Protein AF-A0A920B1L2-F1 (afdb_monomer_lite)

Sequence (269 aa):
MHHNVAWNCQSGGIMVKGNNHKIYNNTVINSGQKNDIIVLKIGSSDHSGTIVKNNVAMKIANHRSNDVEIDFGSYSNNWNGYKETASITSILSDTSTKDLTPKSGSSIIDAGVAISGITDGYQGSNPDMGAYESGTVSWTAGHGWDVNSTFGSQWVALDESIPTIIGSSINSTNNQITVTFSESVFNDIASPSTLEAADFSLSLSGGVATLSSSTPTSISSSGNNYILGFALTGTPNGAEVITISPVNNSIFDSVGNTVEVSQNNNTVS

Secondary structure (DSSP, 8-state):
-EEEEEES-TT-SEEE-SSS-EEEEEEEE--TTS-SEEE---STTTTTT-EEES-EES-EESSSSS-----SSEEES-EEGGG-SS-HHHHEEETTTTEEEEPTT-TTTT-S---TTTSTT--SSSPPSSS--TTS----SS----HHHHHGGG------PPP-EEEEEE-TTSSEEEEEESS--BS-SSS-----GGGEEEEEESSS-EES-SS-SEEEEETTEEEEE--EES---S--EEEEEEPTT--B-TT-PBPPS--SS-EE-

Foldseek 3Di:
DAQAEAELQLQERAAAWAEQAEAAAAEFENNHQWFNHELADDDPPGHQQYAHWLAEYCAHANHTHDRHHDPHHHDDLYHHNVVDPDDQVQFFPDVVVPRREGDVVHPQAQRTADDPPHQPPADDNHAGRHNAGPPDDGDDHDDPDPCCVPQNPVDDDQDPDAKAFPAWEADPVRFKIKTAIPADKAFDQVDGDDDWLVQKFKAKDFFDKGWPGRRFPGWDDDGRIIMGGTDIDDDGPPGIKMFMFGDFSGMADNNGRDHHRDHDRGIYD

pLDDT: mean 92.95, std 7.18, range [58.41, 98.69]

Structure (mmCIF, N/CA/C/O backbone):
data_AF-A0A920B1L2-F1
#
_entry.id   AF-A0A920B1L2-F1
#
loop_
_atom_site.group_PDB
_atom_site.id
_atom_site.type_symbol
_atom_site.label_atom_id
_atom_site.label_alt_id
_atom_site.label_comp_id
_atom_site.label_asym_id
_atom_site.label_entity_id
_atom_site.label_seq_id
_atom_site.pdbx_PDB_ins_code
_atom_site.Cartn_x
_atom_site.Cartn_y
_atom_site.Cartn_z
_atom_site.occupancy
_atom_site.B_iso_or_equiv
_atom_site.auth_seq_id
_atom_site.auth_comp_id
_atom_site.auth_asym_id
_atom_site.auth_atom_id
_atom_site.pdbx_PDB_model_num
ATOM 1 N N . MET A 1 1 ? 17.687 -5.596 -15.507 1.00 91.06 1 MET A N 1
ATOM 2 C CA . MET A 1 1 ? 16.274 -5.634 -15.105 1.00 91.06 1 MET A CA 1
ATOM 3 C C . MET A 1 1 ? 15.454 -5.015 -16.207 1.00 91.06 1 MET A C 1
ATOM 5 O O . MET A 1 1 ? 15.816 -3.947 -16.697 1.00 91.06 1 MET A O 1
ATOM 9 N N . HIS A 1 2 ? 14.413 -5.708 -16.637 1.00 93.81 2 HIS A N 1
ATOM 10 C CA . HIS A 1 2 ? 13.478 -5.135 -17.583 1.00 93.81 2 HIS A CA 1
ATOM 11 C C . HIS A 1 2 ? 12.071 -5.609 -17.323 1.00 93.81 2 HIS A C 1
ATOM 13 O O . HIS A 1 2 ? 11.936 -6.685 -16.741 1.00 93.81 2 HIS A O 1
ATOM 19 N N . HIS A 1 3 ? 11.082 -4.833 -17.775 1.00 92.75 3 HIS A N 1
ATOM 20 C CA . HIS A 1 3 ? 9.682 -5.229 -17.707 1.00 92.75 3 HIS A CA 1
ATOM 21 C C . HIS A 1 3 ? 9.327 -5.568 -16.250 1.00 92.75 3 HIS A C 1
ATOM 23 O O . HIS A 1 3 ? 9.154 -6.718 -15.885 1.00 92.75 3 HIS A O 1
ATOM 29 N N . ASN A 1 4 ? 9.356 -4.571 -15.361 1.00 93.12 4 ASN A N 1
ATOM 30 C CA . ASN A 1 4 ? 8.944 -4.717 -13.958 1.00 93.12 4 ASN A CA 1
ATOM 31 C C . ASN A 1 4 ? 7.991 -3.588 -13.588 1.00 93.12 4 ASN A C 1
ATOM 33 O O . ASN A 1 4 ? 8.149 -2.461 -14.065 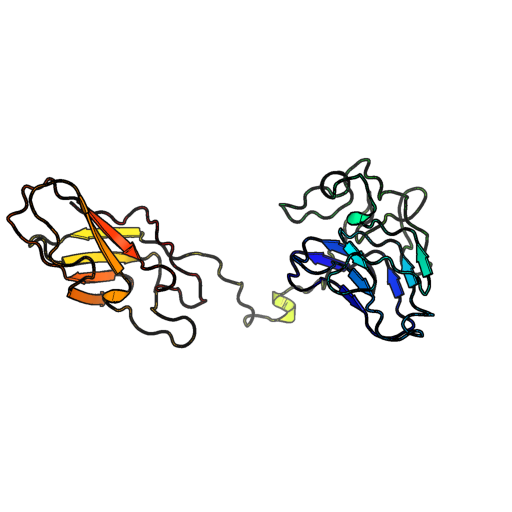1.00 93.12 4 ASN A O 1
ATOM 37 N N . VAL A 1 5 ? 7.060 -3.889 -12.688 1.00 92.12 5 VAL A N 1
ATOM 38 C CA . VAL A 1 5 ? 6.186 -2.905 -12.055 1.00 92.12 5 VAL A CA 1
ATOM 39 C C . VAL A 1 5 ? 6.534 -2.795 -10.581 1.00 92.12 5 VAL A C 1
ATOM 41 O O . VAL A 1 5 ? 6.638 -3.804 -9.888 1.00 92.12 5 VAL A O 1
ATOM 44 N N . ALA A 1 6 ? 6.685 -1.565 -10.103 1.00 91.69 6 ALA A N 1
ATOM 45 C CA . ALA A 1 6 ? 6.759 -1.265 -8.681 1.00 91.69 6 ALA A CA 1
ATOM 46 C C . ALA A 1 6 ? 5.835 -0.083 -8.365 1.00 91.69 6 ALA A C 1
ATOM 48 O O . ALA A 1 6 ? 5.838 0.937 -9.056 1.00 91.69 6 ALA A O 1
ATOM 49 N N . TRP A 1 7 ? 5.011 -0.238 -7.332 1.00 90.44 7 TRP A N 1
ATOM 50 C CA . TRP A 1 7 ? 3.985 0.729 -6.954 1.00 90.44 7 TRP A CA 1
ATOM 51 C C . TRP A 1 7 ? 3.921 0.865 -5.437 1.00 90.44 7 TRP A C 1
ATOM 53 O O . TRP A 1 7 ? 4.009 -0.132 -4.722 1.00 90.44 7 TRP A O 1
ATOM 63 N N . ASN A 1 8 ? 3.749 2.097 -4.953 1.00 89.12 8 ASN A N 1
ATOM 64 C CA . ASN A 1 8 ? 3.646 2.413 -3.523 1.00 89.12 8 ASN A CA 1
ATOM 65 C C . ASN A 1 8 ? 4.856 1.939 -2.693 1.00 89.12 8 ASN A C 1
ATOM 67 O O . ASN A 1 8 ? 4.758 1.630 -1.505 1.00 89.12 8 ASN A O 1
ATOM 71 N N . CYS A 1 9 ? 6.031 1.882 -3.321 1.00 89.06 9 CYS A N 1
ATOM 72 C CA . CYS A 1 9 ? 7.277 1.543 -2.651 1.00 89.06 9 CYS A CA 1
ATOM 73 C C . CYS A 1 9 ? 7.796 2.783 -1.914 1.00 89.06 9 CYS A C 1
ATOM 75 O O . CYS A 1 9 ? 8.615 3.523 -2.450 1.00 89.06 9 CYS A O 1
ATOM 77 N N . GLN A 1 10 ? 7.327 3.023 -0.686 1.00 85.88 10 GLN A N 1
ATOM 78 C CA . GLN A 1 10 ? 7.562 4.251 0.104 1.00 85.88 10 GLN A CA 1
ATOM 79 C C . GLN A 1 10 ? 9.034 4.710 0.241 1.00 85.88 10 GLN A C 1
ATOM 81 O O . GLN A 1 10 ? 9.297 5.837 0.662 1.00 85.88 10 GLN A O 1
ATOM 86 N N . SER A 1 11 ? 10.004 3.852 -0.092 1.00 87.25 11 SER A N 1
ATOM 87 C CA . SER A 1 11 ? 11.448 4.125 -0.039 1.00 87.25 11 SER A CA 1
ATOM 88 C C . SER 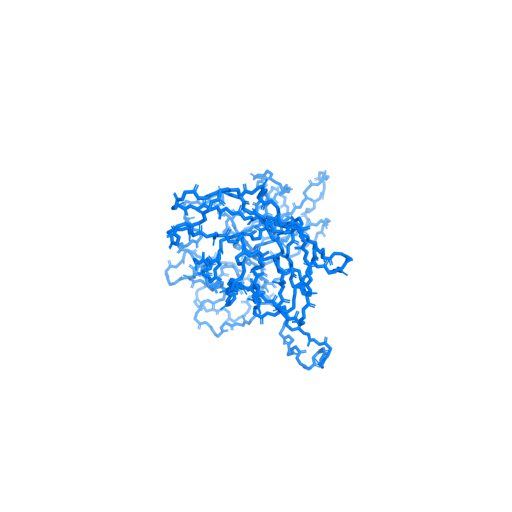A 1 11 ? 12.168 4.024 -1.398 1.00 87.25 11 SER A C 1
ATOM 90 O O . SER A 1 11 ? 13.392 3.872 -1.430 1.00 87.25 11 SER A O 1
ATOM 92 N N . GLY A 1 12 ? 11.436 4.161 -2.507 1.00 86.75 12 GLY A N 1
ATOM 93 C CA . GLY A 1 12 ? 11.934 3.970 -3.875 1.00 86.75 12 GLY A CA 1
ATOM 94 C C . GLY A 1 12 ? 11.600 2.572 -4.393 1.00 86.75 12 GLY A C 1
ATOM 95 O O . GLY A 1 12 ? 11.729 1.598 -3.652 1.00 86.75 12 GLY A O 1
ATOM 96 N N . GLY A 1 13 ? 11.161 2.462 -5.650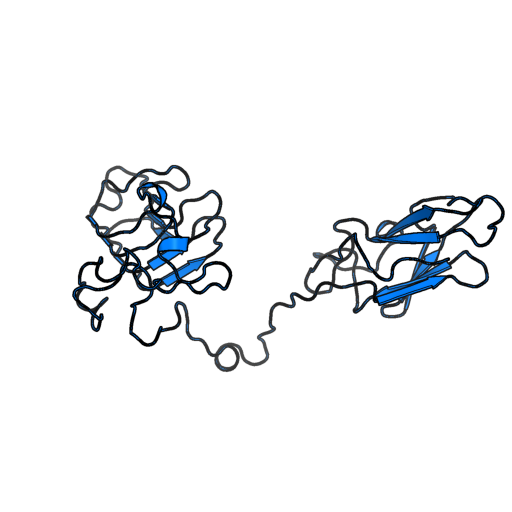 1.00 92.94 13 GLY A N 1
ATOM 97 C CA . GLY A 1 13 ? 10.790 1.173 -6.243 1.00 92.94 13 GLY A CA 1
ATOM 98 C C . GLY A 1 13 ? 11.979 0.412 -6.825 1.00 92.94 13 GLY A C 1
ATOM 99 O O . GLY A 1 13 ? 12.139 -0.778 -6.569 1.00 92.94 13 GLY A O 1
ATOM 100 N N . ILE A 1 14 ? 12.861 1.095 -7.560 1.00 95.50 14 ILE A N 1
ATOM 101 C CA . ILE A 1 14 ? 14.099 0.511 -8.092 1.00 95.50 14 ILE A CA 1
ATOM 102 C C . ILE A 1 14 ? 15.288 1.317 -7.578 1.00 95.50 14 ILE A C 1
ATOM 104 O O . ILE A 1 14 ? 15.384 2.514 -7.830 1.00 95.50 14 ILE A O 1
ATOM 108 N N . MET A 1 15 ? 16.239 0.656 -6.912 1.00 95.00 15 MET A N 1
ATOM 109 C CA . MET A 1 15 ? 17.514 1.260 -6.522 1.00 95.00 15 MET A CA 1
ATOM 110 C C . MET A 1 15 ? 18.683 0.484 -7.118 1.00 95.00 15 MET A C 1
ATOM 112 O O . MET A 1 15 ? 18.935 -0.665 -6.764 1.00 95.00 15 MET A O 1
ATOM 116 N N . VAL A 1 16 ? 19.434 1.149 -7.987 1.00 95.62 16 VAL A N 1
ATOM 117 C CA . VAL A 1 16 ? 20.622 0.612 -8.645 1.00 95.62 16 VAL A CA 1
ATOM 118 C C . VAL A 1 16 ? 21.860 1.240 -8.024 1.00 95.62 16 VAL A C 1
ATOM 120 O O . VAL A 1 16 ? 21.950 2.460 -7.896 1.00 95.62 16 VAL A O 1
ATOM 123 N N . LYS A 1 17 ? 22.823 0.398 -7.649 1.00 92.62 17 LYS A N 1
ATOM 124 C CA . LYS A 1 17 ? 24.140 0.790 -7.135 1.00 92.62 17 LYS A CA 1
ATOM 125 C C . LYS A 1 17 ? 25.206 -0.053 -7.825 1.00 92.62 17 LYS A C 1
ATOM 127 O O . LYS A 1 17 ? 25.003 -1.254 -7.959 1.00 92.62 17 LYS A O 1
ATOM 132 N N . GLY A 1 18 ? 26.340 0.550 -8.178 1.00 90.31 18 GLY A N 1
ATOM 133 C CA . GLY A 1 18 ? 27.415 -0.124 -8.920 1.00 90.31 18 GLY A CA 1
ATOM 134 C C . GLY A 1 18 ? 27.357 0.148 -10.427 1.00 90.31 18 GLY A C 1
ATOM 135 O O . GLY A 1 18 ? 26.552 0.945 -10.883 1.00 90.31 18 GLY A O 1
ATOM 136 N N . ASN A 1 19 ? 28.229 -0.459 -11.232 1.00 92.75 19 ASN A N 1
ATOM 137 C CA . ASN A 1 19 ? 28.354 -0.139 -12.663 1.00 92.75 19 ASN A CA 1
ATOM 138 C C . ASN A 1 19 ? 27.796 -1.248 -13.580 1.00 92.75 19 ASN A C 1
ATOM 140 O O . ASN A 1 19 ? 27.601 -2.379 -13.144 1.00 92.75 19 ASN A O 1
ATOM 144 N N . ASN A 1 20 ? 27.606 -0.939 -14.867 1.00 94.94 20 ASN A N 1
ATOM 145 C CA . ASN A 1 20 ? 27.227 -1.880 -15.933 1.00 94.94 20 ASN A CA 1
ATOM 146 C C . ASN A 1 20 ? 25.836 -2.512 -15.775 1.00 94.94 20 ASN A C 1
ATOM 148 O O . ASN A 1 20 ? 25.597 -3.644 -16.204 1.00 94.94 20 ASN A O 1
ATOM 152 N N . HIS A 1 21 ? 24.896 -1.781 -15.178 1.00 97.06 21 HIS A N 1
ATOM 153 C CA . HIS A 1 21 ? 23.516 -2.242 -15.075 1.00 97.06 21 HIS A CA 1
ATOM 154 C C . HIS A 1 21 ? 22.722 -1.912 -16.340 1.00 97.06 21 HIS A C 1
ATOM 156 O O . HIS A 1 21 ? 22.941 -0.893 -16.986 1.00 97.06 21 HIS A O 1
ATOM 162 N N . LYS A 1 22 ? 21.760 -2.771 -16.677 1.00 97.75 22 LYS A N 1
ATOM 163 C CA . LYS A 1 22 ? 20.804 -2.560 -17.770 1.00 97.75 22 LYS A CA 1
ATOM 164 C C . LYS A 1 22 ? 19.406 -2.433 -17.171 1.00 97.75 22 LYS A C 1
ATOM 166 O O . LYS A 1 22 ? 18.943 -3.394 -16.549 1.00 97.75 22 LYS A O 1
ATOM 171 N N . ILE A 1 23 ? 18.778 -1.270 -17.313 1.00 98.12 23 ILE A N 1
ATOM 172 C CA . ILE A 1 23 ? 17.471 -0.930 -16.736 1.00 98.12 23 ILE A CA 1
ATOM 173 C C . ILE A 1 23 ? 16.543 -0.500 -17.867 1.00 98.12 23 ILE A C 1
ATOM 175 O O . ILE A 1 23 ? 16.634 0.632 -18.345 1.00 98.12 23 ILE A O 1
ATOM 179 N N . TYR A 1 24 ? 15.686 -1.419 -18.312 1.00 98.00 24 TYR A N 1
ATOM 180 C CA . TYR A 1 24 ? 14.840 -1.221 -19.492 1.00 98.00 24 TYR A CA 1
ATOM 181 C C . TYR A 1 24 ? 13.360 -1.383 -19.186 1.00 98.00 24 TYR A C 1
ATOM 183 O O . TYR A 1 24 ? 13.030 -2.283 -18.431 1.00 98.00 24 TYR A O 1
ATOM 191 N N . ASN A 1 25 ? 12.464 -0.607 -19.793 1.00 96.81 25 ASN A N 1
ATOM 192 C CA . ASN A 1 25 ? 11.037 -0.962 -19.824 1.00 96.81 25 ASN A CA 1
ATOM 193 C C . ASN A 1 25 ? 10.435 -1.262 -18.435 1.00 96.81 25 ASN A C 1
ATOM 195 O O . ASN A 1 25 ? 9.736 -2.247 -18.256 1.00 96.81 25 ASN A O 1
ATOM 199 N N . ASN A 1 26 ? 10.762 -0.490 -17.396 1.00 97.00 26 ASN A N 1
ATOM 200 C CA . ASN A 1 26 ? 10.128 -0.639 -16.079 1.00 97.00 26 ASN A CA 1
ATOM 201 C C . ASN A 1 26 ? 9.106 0.480 -15.874 1.00 97.00 26 ASN A C 1
ATOM 203 O O . ASN A 1 26 ? 9.362 1.609 -16.290 1.00 97.00 26 ASN A O 1
ATOM 207 N N . THR A 1 27 ? 7.995 0.184 -15.201 1.00 96.19 27 THR A N 1
ATOM 208 C CA . THR A 1 27 ? 7.021 1.188 -14.754 1.00 96.19 27 THR A CA 1
ATOM 209 C C . THR A 1 27 ? 7.080 1.283 -13.235 1.00 96.19 27 THR A C 1
ATOM 211 O O . THR A 1 27 ? 6.725 0.332 -12.540 1.00 96.19 27 THR A O 1
ATOM 214 N N . VAL A 1 28 ? 7.546 2.412 -12.701 1.00 95.19 28 VAL A N 1
ATOM 215 C CA . VAL A 1 28 ? 7.685 2.606 -11.250 1.00 95.19 28 VAL A CA 1
ATOM 216 C C . VAL A 1 28 ? 7.040 3.907 -10.825 1.00 95.19 28 VAL A C 1
ATOM 218 O O . VAL A 1 28 ? 7.429 4.974 -11.291 1.00 95.19 28 VAL A O 1
ATOM 221 N N . ILE A 1 29 ? 6.057 3.837 -9.935 1.00 92.88 29 ILE A N 1
ATOM 222 C CA . ILE A 1 29 ? 5.284 5.015 -9.542 1.00 92.88 29 ILE A CA 1
ATOM 223 C C . ILE A 1 29 ? 4.931 5.003 -8.054 1.00 92.88 29 ILE A C 1
ATOM 225 O O . ILE A 1 29 ? 4.884 3.960 -7.401 1.00 92.88 29 ILE A O 1
ATOM 229 N N . ASN A 1 30 ? 4.599 6.186 -7.540 1.00 90.00 30 ASN A N 1
ATOM 230 C CA . ASN A 1 30 ? 4.122 6.392 -6.175 1.00 90.00 30 ASN A CA 1
ATOM 231 C C . ASN A 1 30 ? 5.126 5.945 -5.090 1.00 90.00 30 ASN A C 1
ATOM 233 O O . ASN A 1 30 ? 4.744 5.382 -4.072 1.00 90.00 30 ASN A O 1
ATOM 237 N N . SER A 1 31 ? 6.424 6.207 -5.262 1.00 89.62 31 SER A N 1
ATOM 238 C CA . SER A 1 31 ? 7.445 5.817 -4.269 1.00 89.62 31 SER A CA 1
ATOM 239 C C . SER A 1 31 ? 7.586 6.781 -3.073 1.00 89.62 31 SER A C 1
ATOM 241 O O . SER A 1 31 ? 8.653 6.897 -2.461 1.00 89.62 31 SER A O 1
ATOM 243 N N . GLY A 1 32 ? 6.519 7.516 -2.743 1.00 87.81 32 GLY A N 1
ATOM 244 C CA . GLY A 1 32 ? 6.498 8.501 -1.662 1.00 87.81 32 GLY A CA 1
ATOM 245 C C . GLY A 1 32 ? 7.539 9.619 -1.825 1.00 87.81 32 GLY A C 1
ATOM 246 O O . GLY A 1 32 ? 7.665 10.255 -2.876 1.00 87.81 32 GLY A O 1
ATOM 247 N N . GLN A 1 33 ? 8.302 9.877 -0.758 1.00 90.31 33 GLN A N 1
ATOM 248 C CA . GLN A 1 33 ? 9.299 10.959 -0.707 1.00 90.31 33 GLN A CA 1
ATOM 249 C C . GLN A 1 33 ? 10.609 10.637 -1.445 1.00 90.31 33 GLN A C 1
ATOM 251 O O . GLN A 1 33 ? 11.472 11.507 -1.588 1.00 90.31 33 GLN A O 1
ATOM 256 N N . LYS A 1 34 ? 10.811 9.389 -1.877 1.00 93.19 34 LYS A N 1
ATOM 257 C CA . LYS A 1 34 ? 11.993 8.986 -2.648 1.00 93.19 34 LYS A CA 1
ATOM 258 C C . LYS A 1 34 ? 11.711 9.050 -4.144 1.00 93.19 34 LYS A C 1
ATOM 260 O O . LYS A 1 34 ? 10.560 9.153 -4.566 1.00 93.19 34 LYS A O 1
ATOM 265 N N . ASN A 1 35 ? 12.777 9.021 -4.932 1.00 95.44 35 ASN A N 1
ATOM 266 C CA . ASN A 1 35 ? 12.668 8.850 -6.374 1.00 95.44 35 ASN A CA 1
ATOM 267 C C . ASN A 1 35 ? 12.249 7.417 -6.692 1.00 95.44 35 ASN A C 1
ATOM 269 O O . ASN A 1 35 ? 12.569 6.487 -5.951 1.00 95.44 35 ASN A O 1
ATOM 273 N N . ASP A 1 36 ? 11.500 7.253 -7.773 1.00 96.19 36 ASP A N 1
ATOM 274 C CA . ASP A 1 36 ? 10.913 5.977 -8.158 1.00 96.19 36 ASP A CA 1
ATOM 275 C C . ASP A 1 36 ? 11.982 5.017 -8.684 1.00 96.19 36 ASP A C 1
ATOM 277 O O . ASP A 1 36 ? 12.111 3.891 -8.200 1.00 96.19 36 ASP A O 1
ATOM 281 N N . ILE A 1 37 ? 12.800 5.501 -9.622 1.00 97.44 37 ILE A N 1
ATOM 282 C CA . ILE A 1 37 ? 13.983 4.802 -10.123 1.00 97.44 37 ILE A CA 1
ATOM 283 C C . ILE A 1 37 ? 15.213 5.613 -9.723 1.00 97.44 37 ILE A C 1
ATOM 285 O O . ILE A 1 37 ? 15.444 6.725 -10.197 1.00 97.44 37 ILE A O 1
ATOM 289 N N . ILE A 1 38 ? 16.020 5.033 -8.844 1.00 97.19 38 ILE A N 1
ATOM 290 C CA . ILE A 1 38 ? 17.226 5.635 -8.290 1.00 97.19 3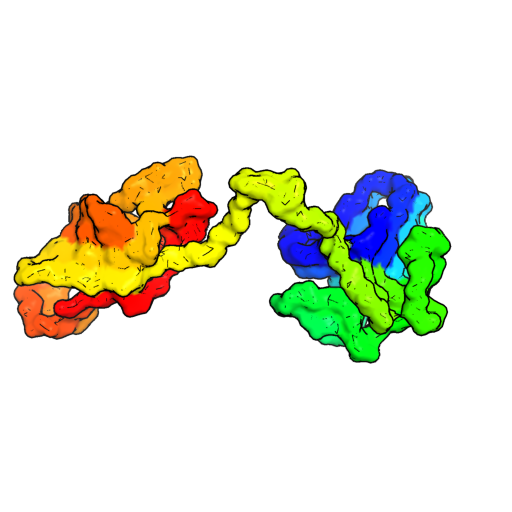8 ILE A CA 1
ATOM 291 C C . ILE A 1 38 ? 18.432 4.934 -8.905 1.00 97.19 38 ILE A C 1
ATOM 293 O O . ILE A 1 38 ? 18.671 3.758 -8.632 1.00 97.19 38 ILE A O 1
ATOM 297 N N . VAL A 1 39 ? 19.234 5.660 -9.679 1.00 97.00 39 VAL A N 1
ATOM 298 C CA . VAL A 1 39 ? 20.531 5.177 -10.178 1.00 97.00 39 VAL A CA 1
ATOM 299 C C . VAL A 1 39 ? 21.629 5.903 -9.411 1.00 97.00 39 VAL A C 1
ATOM 301 O O . VAL A 1 39 ? 22.096 6.963 -9.805 1.00 97.00 39 VAL A O 1
ATOM 304 N N . LEU A 1 40 ? 21.934 5.396 -8.220 1.00 95.44 40 LEU A N 1
ATOM 305 C CA . LEU A 1 40 ? 22.582 6.170 -7.169 1.00 95.44 40 LEU A CA 1
ATOM 306 C C . LEU A 1 40 ? 24.068 6.436 -7.446 1.00 95.44 40 LEU A C 1
ATOM 308 O O . LEU A 1 40 ? 24.910 5.575 -7.196 1.00 95.44 40 LEU A O 1
ATOM 312 N N . LYS A 1 41 ? 24.401 7.675 -7.814 1.00 92.31 41 LYS A N 1
ATOM 313 C CA . LYS A 1 41 ? 25.789 8.134 -7.957 1.00 92.31 41 LYS A CA 1
ATOM 314 C C . LYS A 1 41 ? 26.380 8.473 -6.584 1.00 92.31 41 LYS A C 1
ATOM 316 O O . LYS A 1 41 ? 25.881 9.371 -5.905 1.00 92.31 41 LYS A O 1
ATOM 321 N N . ILE A 1 42 ? 27.436 7.771 -6.171 1.00 87.25 42 ILE A N 1
ATOM 322 C CA . ILE A 1 42 ? 28.206 8.063 -4.948 1.00 87.25 42 ILE A CA 1
ATOM 323 C C . ILE A 1 42 ? 29.601 8.586 -5.307 1.00 87.25 42 ILE A C 1
ATOM 325 O O . ILE A 1 42 ? 30.054 9.577 -4.737 1.00 87.25 42 ILE A O 1
ATOM 329 N N . GLY A 1 43 ? 30.273 7.933 -6.256 1.00 83.94 43 GLY A N 1
ATOM 330 C CA . GLY A 1 43 ? 31.577 8.309 -6.794 1.00 83.94 43 GLY A CA 1
ATOM 331 C C . GLY A 1 43 ? 31.502 8.899 -8.204 1.00 83.94 43 GLY A C 1
ATOM 332 O O . GLY A 1 43 ? 30.517 8.748 -8.924 1.00 83.94 43 GLY A O 1
ATOM 333 N N . SER A 1 44 ? 32.580 9.559 -8.630 1.00 77.31 44 SER A N 1
ATOM 334 C CA . SER A 1 44 ? 32.674 10.181 -9.960 1.00 77.31 44 SER A CA 1
ATOM 335 C C . SER A 1 44 ? 32.730 9.178 -11.121 1.00 77.31 44 SER A C 1
ATOM 337 O O . SER A 1 44 ? 32.411 9.552 -12.245 1.00 77.31 44 SER A O 1
ATOM 339 N N . SER A 1 45 ? 33.110 7.923 -10.866 1.00 79.81 45 SER A N 1
ATOM 340 C CA . SER A 1 45 ? 33.184 6.842 -11.861 1.00 79.81 45 SER A CA 1
ATOM 341 C C . SER A 1 45 ? 31.997 5.872 -11.823 1.00 79.81 45 SER A C 1
ATOM 343 O O . SER A 1 45 ? 31.968 4.918 -12.608 1.00 79.81 45 SER A O 1
ATOM 345 N N . ASP A 1 46 ? 31.025 6.092 -10.933 1.00 86.81 46 ASP A N 1
ATOM 346 C CA . ASP A 1 46 ? 29.858 5.222 -10.822 1.00 86.81 46 ASP A CA 1
ATOM 347 C C . ASP A 1 46 ? 29.034 5.244 -12.113 1.00 86.81 46 ASP A C 1
ATOM 349 O O . ASP A 1 46 ? 28.889 6.274 -12.771 1.00 86.81 46 ASP A O 1
ATOM 353 N N . HIS A 1 47 ? 28.466 4.086 -12.455 1.00 94.50 47 HIS A N 1
ATOM 354 C CA . HIS A 1 47 ? 27.488 3.933 -13.534 1.00 94.50 47 HIS A CA 1
ATOM 355 C C . HIS A 1 47 ? 27.947 4.328 -14.957 1.00 94.50 47 HIS A C 1
ATOM 357 O O . HIS A 1 47 ? 27.106 4.436 -15.848 1.00 94.50 47 HIS A O 1
ATOM 363 N N . SER A 1 48 ? 29.249 4.481 -15.226 1.00 93.06 48 SER A N 1
ATOM 364 C CA . SER A 1 48 ? 29.760 4.852 -16.559 1.00 93.06 48 SER A CA 1
ATOM 365 C C . SER A 1 48 ? 29.362 3.901 -17.701 1.00 93.06 48 SER A C 1
ATOM 367 O O . SER A 1 48 ? 29.263 4.337 -18.844 1.00 93.06 48 SER A O 1
ATOM 369 N N . GLY A 1 49 ? 29.106 2.625 -17.408 1.00 95.25 49 GLY A N 1
ATOM 370 C CA . GLY A 1 49 ? 28.590 1.626 -18.351 1.00 95.25 49 GLY A CA 1
ATOM 371 C C . GLY A 1 49 ? 27.133 1.226 -18.100 1.00 95.25 49 GLY A C 1
ATOM 372 O O . GLY A 1 49 ? 26.641 0.279 -18.713 1.00 95.25 49 GLY A O 1
ATOM 373 N N . THR A 1 50 ? 26.434 1.902 -17.184 1.00 97.25 50 THR A N 1
ATOM 374 C CA . THR A 1 50 ? 25.008 1.666 -16.933 1.00 97.25 50 THR A CA 1
ATOM 375 C C . THR A 1 50 ? 24.163 2.240 -18.069 1.00 97.25 50 THR A C 1
ATOM 377 O O . THR A 1 50 ? 24.435 3.323 -18.584 1.00 97.25 50 THR A O 1
ATOM 380 N N . ILE A 1 51 ? 23.112 1.517 -18.449 1.00 98.25 51 ILE A N 1
ATOM 381 C CA . ILE A 1 51 ? 22.171 1.899 -19.500 1.00 98.25 51 ILE A CA 1
ATOM 382 C C . ILE A 1 51 ? 20.759 1.917 -18.909 1.00 98.25 51 ILE A C 1
ATOM 384 O O . ILE A 1 51 ? 20.307 0.925 -18.334 1.00 98.25 51 ILE A O 1
ATOM 388 N N . VAL A 1 52 ? 20.063 3.038 -19.079 1.00 98.50 52 VAL A N 1
ATOM 389 C CA . VAL A 1 52 ? 18.715 3.315 -18.574 1.00 98.50 52 VAL A CA 1
ATOM 390 C C . VAL A 1 52 ? 17.855 3.771 -19.749 1.00 98.50 52 VAL A C 1
ATOM 392 O O . VAL A 1 52 ? 18.039 4.879 -20.260 1.00 98.50 52 VAL A O 1
ATOM 395 N N . LYS A 1 53 ? 16.949 2.912 -20.223 1.00 98.50 53 LYS A N 1
ATOM 396 C CA . LYS A 1 53 ? 16.125 3.188 -21.412 1.00 98.50 53 LYS A CA 1
ATOM 397 C C . LYS A 1 53 ? 14.688 2.727 -21.263 1.00 98.50 53 LYS A C 1
ATOM 399 O O . LYS A 1 53 ? 14.434 1.763 -20.556 1.00 98.50 53 LYS A O 1
ATOM 404 N N . ASN A 1 54 ? 13.761 3.355 -21.974 1.00 98.50 54 ASN A N 1
ATOM 405 C CA . ASN A 1 54 ? 12.361 2.932 -22.074 1.00 98.50 54 ASN A CA 1
ATOM 406 C C . ASN A 1 54 ? 11.627 2.832 -20.729 1.00 98.50 54 ASN A C 1
ATOM 408 O O . ASN A 1 54 ? 10.640 2.118 -20.640 1.00 98.50 54 ASN A O 1
ATOM 412 N N . ASN A 1 55 ? 12.093 3.465 -19.651 1.00 98.12 55 ASN A N 1
ATOM 413 C CA . ASN A 1 55 ? 11.413 3.386 -18.355 1.00 98.12 55 ASN A CA 1
ATOM 414 C C . ASN A 1 55 ? 10.331 4.461 -18.239 1.00 98.12 55 ASN A C 1
ATOM 416 O O . ASN A 1 55 ? 10.472 5.545 -18.797 1.00 98.12 55 ASN A O 1
ATOM 420 N N . VAL A 1 56 ? 9.293 4.176 -17.458 1.00 97.81 56 VAL A N 1
ATOM 421 C CA . VAL A 1 56 ? 8.240 5.122 -17.084 1.00 97.81 56 VAL A CA 1
ATOM 422 C C . VAL A 1 56 ? 8.260 5.273 -15.574 1.00 97.81 56 VAL A C 1
ATOM 424 O O . VAL A 1 56 ? 8.020 4.314 -14.841 1.00 97.81 56 VAL A O 1
ATOM 427 N N . ALA A 1 57 ? 8.547 6.476 -15.090 1.00 96.19 57 ALA A N 1
ATOM 428 C CA . ALA A 1 57 ? 8.421 6.783 -13.675 1.00 96.19 57 ALA A CA 1
ATOM 429 C C . ALA A 1 57 ? 8.165 8.269 -13.438 1.00 96.19 57 ALA A C 1
ATOM 431 O O . ALA A 1 57 ? 8.514 9.102 -14.272 1.00 96.19 57 ALA A O 1
ATOM 432 N N . MET A 1 58 ? 7.597 8.624 -12.283 1.00 93.12 58 MET A N 1
ATOM 433 C CA . MET A 1 58 ? 7.448 10.041 -11.932 1.00 93.12 58 MET A CA 1
ATOM 434 C C . MET A 1 58 ? 8.807 10.680 -11.649 1.00 93.12 58 MET A C 1
ATOM 436 O O . MET A 1 58 ? 9.023 11.835 -12.011 1.00 93.12 58 MET A O 1
ATOM 440 N N . LYS A 1 59 ? 9.723 9.933 -11.020 1.00 94.81 59 LYS A N 1
ATOM 441 C CA . LYS A 1 59 ? 11.066 10.411 -10.689 1.00 94.81 59 LYS A CA 1
ATOM 442 C C . LYS A 1 59 ? 12.157 9.386 -10.977 1.00 94.81 59 LYS A C 1
ATOM 444 O O . LYS A 1 59 ? 12.381 8.465 -10.192 1.00 94.81 59 LYS A O 1
ATOM 449 N N . ILE A 1 60 ? 12.877 9.585 -12.081 1.00 97.25 60 ILE A N 1
ATOM 450 C CA . ILE A 1 60 ? 14.114 8.866 -12.418 1.00 97.25 60 ILE A CA 1
ATOM 451 C C . ILE A 1 60 ? 15.301 9.786 -12.165 1.00 97.25 60 ILE A C 1
ATOM 453 O O . ILE A 1 60 ? 15.442 10.802 -12.839 1.00 97.25 60 ILE A O 1
ATOM 457 N N . ALA A 1 61 ? 16.158 9.446 -11.207 1.00 96.88 61 ALA A N 1
ATOM 458 C CA . ALA A 1 61 ? 17.207 10.360 -10.766 1.00 96.88 61 ALA A CA 1
ATOM 459 C C . ALA A 1 61 ? 18.467 9.644 -10.275 1.00 96.88 61 ALA A C 1
ATOM 461 O O . ALA A 1 61 ? 18.437 8.476 -9.876 1.00 96.88 61 ALA A O 1
ATOM 462 N N . ASN A 1 62 ? 19.582 10.377 -10.239 1.00 95.50 62 ASN A N 1
ATOM 463 C CA . ASN A 1 62 ? 20.854 9.871 -9.729 1.00 95.50 62 ASN A CA 1
ATOM 464 C C . ASN A 1 62 ? 21.026 9.965 -8.201 1.00 95.50 62 ASN A C 1
ATOM 466 O O . ASN A 1 62 ? 22.053 9.567 -7.646 1.00 95.50 62 ASN A O 1
ATOM 470 N N . HIS A 1 63 ? 20.013 10.484 -7.513 1.00 94.25 63 HIS A N 1
ATOM 471 C CA . HIS A 1 63 ? 19.995 10.686 -6.075 1.00 94.25 63 HIS A CA 1
ATOM 472 C C . HIS A 1 63 ? 18.720 10.079 -5.475 1.00 94.25 63 HIS A C 1
ATOM 474 O O . HIS A 1 63 ? 17.732 9.853 -6.169 1.00 94.25 63 HIS A O 1
ATOM 480 N N . ARG A 1 64 ? 18.728 9.783 -4.168 1.00 92.19 64 ARG A N 1
ATOM 481 C CA . ARG A 1 64 ? 17.608 9.083 -3.508 1.00 92.19 64 ARG A CA 1
ATOM 482 C C . ARG A 1 64 ? 16.327 9.916 -3.415 1.00 92.19 64 ARG A C 1
ATOM 484 O O . ARG A 1 64 ? 15.243 9.347 -3.412 1.00 92.19 64 ARG A O 1
ATOM 491 N N . SER A 1 65 ? 16.468 11.228 -3.240 1.00 91.88 65 SER A N 1
ATOM 492 C CA . SER A 1 65 ? 15.357 12.142 -2.919 1.00 91.88 65 SER A CA 1
ATOM 493 C C . SER A 1 65 ? 15.335 13.392 -3.791 1.00 91.88 65 SER A C 1
ATOM 495 O O . SER A 1 65 ? 14.281 13.783 -4.254 1.00 91.88 65 SER A O 1
ATOM 497 N N . ASN A 1 66 ? 16.488 14.023 -4.009 1.00 93.44 66 ASN A N 1
ATOM 498 C CA . ASN A 1 66 ? 16.609 15.135 -4.953 1.00 93.44 66 ASN A CA 1
ATOM 499 C C . ASN A 1 66 ? 16.405 14.677 -6.405 1.00 93.44 66 ASN A C 1
ATOM 501 O O . ASN A 1 66 ? 16.989 13.672 -6.819 1.00 93.44 66 ASN A O 1
ATOM 505 N N . ASP A 1 67 ? 15.661 15.468 -7.171 1.00 93.56 67 ASP A N 1
ATOM 506 C CA . ASP A 1 67 ? 15.356 15.247 -8.588 1.00 93.56 67 ASP A CA 1
ATOM 507 C C . ASP A 1 67 ? 16.539 15.654 -9.479 1.00 93.56 67 ASP A C 1
ATOM 509 O O . ASP A 1 67 ? 16.523 16.658 -10.191 1.00 93.56 67 ASP A O 1
ATOM 513 N N . VAL A 1 68 ? 17.625 14.889 -9.388 1.00 93.75 68 VAL A N 1
ATOM 514 C CA . VAL A 1 68 ? 18.852 15.133 -10.150 1.00 93.75 68 VAL A CA 1
ATOM 515 C C . VAL A 1 68 ? 18.900 14.178 -11.332 1.00 93.75 68 VAL A C 1
ATOM 517 O O . VAL A 1 68 ? 18.917 12.961 -11.161 1.00 93.75 68 VAL A O 1
ATOM 520 N N . GLU A 1 69 ? 18.926 14.738 -12.535 1.00 90.88 69 GLU A N 1
ATOM 521 C CA . GLU A 1 69 ? 18.971 13.971 -13.777 1.00 90.88 69 GLU A CA 1
ATOM 522 C C . GLU A 1 69 ? 20.223 13.090 -13.880 1.00 90.88 69 GLU A C 1
ATOM 524 O O . GLU A 1 69 ? 21.289 13.399 -13.341 1.00 90.88 69 GLU A O 1
ATOM 529 N N . ILE A 1 70 ? 20.077 11.966 -14.577 1.00 94.69 70 ILE A N 1
ATOM 530 C CA . ILE A 1 70 ? 21.180 11.052 -14.852 1.00 94.69 70 ILE A CA 1
ATOM 531 C C . ILE A 1 70 ? 22.076 11.670 -15.931 1.00 94.69 70 ILE A C 1
ATOM 533 O O . ILE A 1 70 ? 21.659 11.851 -17.070 1.00 94.69 70 ILE A O 1
ATOM 537 N N . ASP A 1 71 ? 23.320 11.966 -15.554 1.00 92.19 71 ASP A N 1
ATOM 538 C CA . ASP A 1 71 ? 24.345 12.619 -16.379 1.00 92.19 71 ASP A CA 1
ATOM 539 C C . ASP A 1 71 ? 25.509 11.677 -16.750 1.00 92.19 71 ASP A C 1
ATOM 541 O O . ASP A 1 71 ? 26.574 12.116 -17.180 1.00 92.19 71 ASP A O 1
ATOM 545 N N . PHE A 1 72 ? 25.329 10.373 -16.551 1.00 93.31 72 PHE A N 1
ATOM 546 C CA . PHE A 1 72 ? 26.333 9.334 -16.774 1.00 93.31 72 PHE A CA 1
ATOM 547 C C . PHE A 1 72 ? 25.740 8.150 -17.533 1.00 93.31 72 PHE A C 1
ATOM 549 O O . PHE A 1 72 ? 24.522 7.974 -17.609 1.00 93.31 72 PHE A O 1
ATOM 556 N N . GLY A 1 73 ? 26.624 7.295 -18.047 1.00 94.94 73 GLY A N 1
ATOM 557 C CA . GLY A 1 73 ? 26.218 6.118 -18.801 1.00 94.94 73 GLY A CA 1
ATOM 558 C C . GLY A 1 73 ? 25.378 6.499 -20.019 1.00 94.94 73 GLY A C 1
ATOM 559 O O . GLY A 1 73 ? 25.623 7.512 -20.672 1.00 94.94 73 GLY A O 1
ATOM 560 N N . SER A 1 74 ? 24.382 5.675 -20.334 1.00 96.88 74 SER A N 1
ATOM 561 C CA . SER A 1 74 ? 23.411 5.957 -21.391 1.00 96.88 74 SER A CA 1
ATOM 562 C C . SER A 1 74 ? 22.018 6.098 -20.788 1.00 96.88 74 SER A C 1
ATOM 564 O O . SER A 1 74 ? 21.490 5.145 -20.220 1.00 96.88 74 SER A O 1
ATOM 566 N N . TYR A 1 75 ? 21.422 7.278 -20.940 1.00 97.19 75 TYR A N 1
ATOM 567 C CA . TYR A 1 75 ? 20.075 7.610 -20.482 1.00 97.19 75 TYR A CA 1
ATOM 568 C C . TYR A 1 75 ? 19.272 8.163 -21.666 1.00 97.19 75 TYR A C 1
ATOM 570 O O . TYR A 1 75 ? 19.592 9.233 -22.178 1.00 97.19 75 TYR A O 1
ATOM 578 N N . SER A 1 76 ? 18.279 7.418 -22.162 1.00 97.44 76 SER A N 1
ATOM 579 C CA . SER A 1 76 ? 17.467 7.843 -23.317 1.00 97.44 76 SER A CA 1
ATOM 580 C C . SER A 1 76 ? 16.079 7.208 -23.311 1.00 97.44 76 SER A C 1
ATOM 582 O O . SER A 1 76 ? 15.912 6.126 -22.761 1.00 97.44 76 SER A O 1
ATOM 584 N N . ASN A 1 77 ? 15.097 7.845 -23.957 1.00 97.62 77 ASN A N 1
ATOM 585 C CA . ASN A 1 77 ? 13.732 7.315 -24.102 1.00 97.62 77 ASN A CA 1
ATOM 586 C C . ASN A 1 77 ? 13.128 6.883 -22.758 1.00 97.62 77 ASN A C 1
ATOM 588 O O . ASN A 1 77 ? 12.574 5.801 -22.657 1.00 97.62 77 ASN A O 1
ATOM 592 N N . ASN A 1 78 ? 13.310 7.662 -21.692 1.00 97.69 78 ASN A N 1
ATOM 593 C CA . ASN A 1 78 ? 12.620 7.408 -20.433 1.00 97.69 78 ASN A CA 1
ATOM 594 C C . ASN A 1 78 ? 11.582 8.503 -20.239 1.00 97.69 78 ASN A C 1
ATOM 596 O O . ASN A 1 78 ? 11.924 9.680 -20.346 1.00 97.69 78 ASN A O 1
ATOM 600 N N . TRP A 1 79 ? 10.359 8.118 -19.901 1.00 97.62 79 TRP A N 1
ATOM 601 C CA . TRP A 1 79 ? 9.370 9.058 -19.411 1.00 97.62 79 TRP A CA 1
ATOM 602 C C . TRP A 1 79 ? 9.669 9.341 -17.938 1.00 97.62 79 TRP A C 1
ATOM 604 O O . TRP A 1 79 ? 9.609 8.435 -17.099 1.00 97.62 79 TRP A O 1
ATOM 614 N N . ASN A 1 80 ? 10.047 10.581 -17.636 1.00 95.88 80 ASN A N 1
ATOM 615 C CA . ASN A 1 80 ? 10.463 11.003 -16.302 1.00 95.88 80 ASN A CA 1
ATOM 616 C C . ASN A 1 80 ? 9.585 12.161 -15.830 1.00 95.88 80 ASN A C 1
ATOM 618 O O . ASN A 1 80 ? 9.846 13.308 -16.174 1.00 95.88 80 ASN A O 1
ATOM 622 N N . GLY A 1 81 ? 8.550 11.866 -15.047 1.00 93.00 81 GLY A N 1
ATOM 623 C CA . GLY A 1 81 ? 7.455 12.793 -14.750 1.00 93.00 81 GLY A CA 1
ATOM 624 C C . GLY A 1 81 ? 7.862 14.180 -14.241 1.00 93.00 81 GLY A C 1
ATOM 625 O O . GLY A 1 81 ? 7.211 15.150 -14.606 1.00 93.00 81 GLY A O 1
ATOM 626 N N . TYR A 1 82 ? 8.951 14.335 -13.476 1.00 88.44 82 TYR A N 1
ATOM 627 C CA . TYR A 1 82 ? 9.401 15.673 -13.043 1.00 88.44 82 TYR A CA 1
ATOM 628 C C . TYR A 1 82 ? 10.050 16.517 -14.157 1.00 88.44 82 TYR A C 1
ATOM 630 O O . TYR A 1 82 ? 10.343 17.696 -13.950 1.00 88.44 82 TYR A O 1
ATOM 638 N N . LYS A 1 83 ? 10.299 15.932 -15.330 1.00 90.06 83 LYS A N 1
ATOM 639 C CA . LYS A 1 83 ? 10.748 16.614 -16.552 1.00 90.06 83 LYS A CA 1
ATOM 640 C C . LYS A 1 83 ? 9.615 16.835 -17.553 1.00 90.06 83 LYS A C 1
ATOM 642 O O . LYS A 1 83 ? 9.793 17.600 -18.498 1.00 90.06 83 LYS A O 1
ATOM 647 N N . GLU A 1 84 ? 8.485 16.168 -17.357 1.00 88.00 84 GLU A N 1
ATOM 648 C CA . GLU A 1 84 ? 7.366 16.157 -18.290 1.00 88.00 84 GLU A CA 1
ATOM 649 C C . GLU A 1 84 ? 6.303 17.179 -17.887 1.00 88.00 84 GLU A C 1
ATOM 651 O O . GLU A 1 84 ? 6.121 17.511 -16.717 1.00 88.00 84 GLU A O 1
ATOM 656 N N . THR A 1 85 ? 5.560 17.674 -18.874 1.00 81.38 85 THR A N 1
ATOM 657 C CA . THR A 1 85 ? 4.366 18.502 -18.634 1.00 81.38 85 THR A CA 1
ATOM 658 C C . THR A 1 85 ? 3.097 17.658 -18.496 1.00 81.38 85 THR A C 1
ATOM 660 O O . THR A 1 85 ? 2.083 18.136 -17.986 1.00 81.38 85 THR A O 1
ATOM 663 N N . ALA A 1 86 ? 3.148 16.402 -18.946 1.00 83.12 86 ALA A N 1
ATOM 664 C CA . ALA A 1 86 ? 2.060 15.440 -18.874 1.00 83.12 86 ALA A CA 1
ATOM 665 C C . ALA A 1 86 ? 1.967 14.792 -17.480 1.00 83.12 86 ALA A C 1
ATOM 667 O O . ALA A 1 86 ? 2.972 14.469 -16.854 1.00 83.12 86 ALA A O 1
ATOM 668 N N . SER A 1 87 ? 0.742 14.552 -17.004 1.00 88.19 87 SER A N 1
ATOM 669 C CA . SER A 1 87 ? 0.492 13.795 -15.767 1.00 88.19 87 SER A CA 1
ATOM 670 C C . SER A 1 87 ? 0.573 12.289 -16.020 1.00 88.19 87 SER A C 1
ATOM 672 O O . SER A 1 87 ? 0.186 11.821 -17.091 1.00 88.19 87 SER A O 1
ATOM 674 N N . ILE A 1 88 ? 0.936 11.499 -15.006 1.00 88.75 88 ILE A N 1
ATOM 675 C CA . ILE A 1 88 ? 0.890 10.029 -15.079 1.00 88.75 88 ILE A CA 1
ATOM 676 C C . ILE A 1 88 ? -0.496 9.499 -15.492 1.00 88.75 88 ILE A C 1
ATOM 678 O O . ILE A 1 88 ? -0.601 8.549 -16.260 1.00 88.75 88 ILE A O 1
ATOM 682 N N . THR A 1 89 ? -1.571 10.171 -15.071 1.00 89.06 89 THR A N 1
ATOM 683 C CA . THR A 1 89 ? -2.965 9.817 -15.404 1.00 89.06 89 THR A CA 1
ATOM 684 C C . THR A 1 89 ? -3.347 10.107 -16.860 1.00 89.06 89 THR A C 1
ATOM 686 O O . THR A 1 89 ? -4.411 9.691 -17.332 1.00 89.06 89 THR A O 1
ATOM 689 N N . SER A 1 90 ? -2.498 10.843 -17.582 1.00 90.75 90 SER A N 1
ATOM 690 C CA . SER A 1 90 ? -2.645 11.054 -19.024 1.00 90.75 90 SER A CA 1
ATOM 691 C C . SER A 1 90 ? -1.961 9.967 -19.851 1.00 90.75 90 SER A C 1
ATOM 693 O O . SER A 1 90 ? -2.336 9.786 -21.005 1.00 90.75 90 SER A O 1
ATOM 695 N N . ILE A 1 91 ? -1.020 9.218 -19.260 1.00 94.56 91 ILE A N 1
ATOM 696 C CA . ILE A 1 91 ? -0.222 8.223 -19.981 1.00 94.56 91 ILE A CA 1
ATOM 697 C C . ILE A 1 91 ? -0.503 6.768 -19.584 1.00 94.56 91 ILE A C 1
ATOM 699 O O . ILE A 1 91 ? -0.281 5.878 -20.406 1.00 94.56 91 ILE A O 1
ATOM 703 N N . LEU A 1 92 ? -1.018 6.520 -18.375 1.00 94.38 92 LEU A N 1
ATOM 704 C CA . LEU A 1 92 ? -1.422 5.195 -17.889 1.00 94.38 92 LEU A CA 1
ATOM 705 C C . LEU A 1 92 ? -2.948 5.081 -17.772 1.00 94.38 92 LEU A C 1
ATOM 707 O O . LEU A 1 92 ? -3.626 6.086 -17.537 1.00 94.38 92 LEU A O 1
ATOM 711 N N . SER A 1 93 ? -3.473 3.868 -17.952 1.00 92.19 93 SER A N 1
ATOM 712 C CA . SER A 1 93 ? -4.911 3.574 -18.011 1.00 92.19 93 SER A CA 1
ATOM 713 C C . SER A 1 93 ? -5.658 3.950 -16.729 1.00 92.19 93 SER A C 1
ATOM 715 O O . SER A 1 93 ? -6.528 4.824 -16.781 1.00 92.19 93 SER A O 1
ATOM 717 N N . ASP A 1 94 ? -5.307 3.352 -15.584 1.00 85.94 94 ASP A N 1
ATOM 718 C CA . ASP A 1 94 ? -5.900 3.689 -14.286 1.00 85.94 94 ASP A CA 1
ATOM 719 C C . ASP A 1 94 ? -4.998 3.287 -13.104 1.00 85.94 94 ASP A C 1
ATOM 721 O O . ASP A 1 94 ? -4.951 2.145 -12.645 1.00 85.94 94 ASP A O 1
ATOM 725 N N . THR A 1 95 ? -4.311 4.276 -12.532 1.00 81.25 95 THR A N 1
ATOM 726 C CA . THR A 1 95 ? -3.413 4.053 -11.393 1.00 81.25 95 THR A CA 1
ATOM 727 C C . THR A 1 95 ? -4.143 3.772 -10.077 1.00 81.25 95 THR A C 1
ATOM 729 O O . THR A 1 95 ? -3.498 3.315 -9.134 1.00 81.25 95 THR A O 1
ATOM 732 N N . SER A 1 96 ? -5.451 4.043 -9.977 1.00 81.56 96 SER A N 1
ATOM 733 C CA . SER A 1 96 ? -6.242 3.793 -8.762 1.00 81.56 96 SER A CA 1
ATOM 734 C C . SER A 1 96 ? -6.630 2.321 -8.620 1.00 81.56 96 SER A C 1
ATOM 736 O O . SER A 1 96 ? -6.610 1.777 -7.517 1.00 81.56 96 SER A O 1
ATOM 738 N N . THR A 1 97 ? -6.877 1.655 -9.749 1.00 79.94 97 THR A N 1
ATOM 739 C CA . THR A 1 97 ? -7.159 0.215 -9.832 1.00 79.94 97 THR A CA 1
ATOM 740 C C . THR A 1 97 ? -5.908 -0.620 -10.117 1.00 79.94 97 THR A C 1
ATOM 742 O O . THR A 1 97 ? -5.995 -1.840 -10.226 1.00 79.94 97 THR A O 1
ATOM 745 N N . LYS A 1 98 ? -4.729 0.023 -10.153 1.00 84.44 98 LYS A N 1
ATOM 746 C CA . LYS A 1 98 ? -3.416 -0.587 -10.436 1.00 84.44 98 LYS A CA 1
ATOM 747 C C . LYS A 1 98 ? -3.292 -1.127 -11.871 1.00 84.44 98 LYS A C 1
ATOM 749 O O . LYS A 1 98 ? -2.417 -1.948 -12.138 1.00 84.44 98 LYS A O 1
ATOM 754 N N . ASP A 1 99 ? -4.102 -0.621 -12.800 1.00 88.00 99 ASP A N 1
ATOM 755 C CA . ASP A 1 99 ? -3.909 -0.825 -14.233 1.00 88.00 99 ASP A CA 1
ATOM 756 C C . ASP A 1 99 ? -2.871 0.174 -14.765 1.00 88.00 99 ASP A C 1
ATOM 758 O O . ASP A 1 99 ? -3.151 1.345 -15.044 1.00 88.00 99 ASP A O 1
ATOM 762 N N . LEU A 1 100 ? -1.632 -0.306 -14.871 1.00 91.69 100 LEU A N 1
ATOM 763 C CA . LEU A 1 100 ? -0.482 0.486 -15.307 1.00 91.69 100 LEU A CA 1
ATOM 764 C C . LEU A 1 100 ? -0.132 0.272 -16.786 1.00 91.69 100 LEU A C 1
ATOM 766 O O . LEU A 1 100 ? 1.006 0.523 -17.188 1.00 91.69 100 LEU A O 1
ATOM 770 N N . THR A 1 101 ? -1.085 -0.202 -17.590 1.00 92.69 101 THR A N 1
ATOM 771 C CA . THR A 1 101 ? -0.932 -0.290 -19.048 1.00 92.69 101 THR A CA 1
ATOM 772 C C . THR A 1 101 ? -0.942 1.104 -19.701 1.00 92.69 101 THR A C 1
ATOM 774 O O . THR A 1 101 ? -1.508 2.046 -19.131 1.00 92.69 101 THR A O 1
ATOM 777 N N . PRO A 1 102 ? -0.318 1.280 -20.886 1.00 95.25 102 PRO A N 1
ATOM 778 C CA . PRO A 1 102 ? -0.422 2.513 -21.652 1.00 95.25 102 PRO A CA 1
ATOM 779 C C . PRO A 1 102 ? -1.876 2.858 -21.975 1.00 95.25 102 PRO A C 1
ATOM 781 O O . PRO A 1 102 ? -2.608 2.066 -22.572 1.00 95.25 102 PRO A O 1
ATOM 784 N N . LYS A 1 103 ? -2.278 4.084 -21.638 1.00 94.81 103 LYS A N 1
ATOM 785 C CA . LYS A 1 103 ? -3.585 4.619 -22.022 1.00 94.81 103 LYS A CA 1
ATOM 786 C C . LYS A 1 103 ? -3.654 4.812 -23.536 1.00 94.81 103 LYS A C 1
ATOM 788 O O . LYS A 1 103 ? -2.666 5.186 -24.163 1.00 94.81 103 LYS A O 1
ATOM 793 N N . SER A 1 104 ? -4.830 4.641 -24.137 1.00 93.31 104 SER A N 1
ATOM 794 C CA . SER A 1 104 ? -5.020 4.960 -25.560 1.00 93.31 104 SER A CA 1
ATOM 795 C C . SER A 1 104 ? -4.603 6.409 -25.869 1.00 93.31 104 SER A C 1
ATOM 797 O O . SER A 1 104 ? -5.019 7.336 -25.173 1.00 93.31 104 SER A O 1
ATOM 799 N N . GLY A 1 105 ? -3.762 6.592 -26.894 1.00 92.81 105 GLY A N 1
ATOM 800 C CA . GLY A 1 105 ? -3.204 7.897 -27.276 1.00 92.81 105 GLY A CA 1
ATOM 801 C C . GLY A 1 105 ? -2.095 8.421 -26.356 1.00 92.81 105 GLY A C 1
ATOM 802 O O . GLY A 1 105 ? -1.708 9.582 -26.474 1.00 92.81 105 GLY A O 1
ATOM 803 N N . SER A 1 106 ? -1.600 7.595 -25.431 1.00 95.75 106 SER A N 1
ATOM 804 C CA . SER A 1 106 ? -0.512 7.954 -24.526 1.00 95.75 106 SER A CA 1
ATOM 805 C C . SER A 1 106 ? 0.776 8.290 -25.277 1.00 95.75 106 SER A C 1
ATOM 807 O O . SER A 1 106 ? 1.141 7.626 -26.244 1.00 95.75 106 SER A O 1
ATOM 809 N N . SER A 1 107 ? 1.517 9.278 -24.771 1.00 95.69 107 SER A N 1
ATOM 810 C CA . SER A 1 107 ? 2.820 9.685 -25.309 1.00 95.69 107 SER A CA 1
ATOM 811 C C . SER A 1 107 ? 3.928 8.648 -25.108 1.00 95.69 107 SER A C 1
ATOM 813 O O . SER A 1 107 ? 5.046 8.865 -25.565 1.00 95.69 107 SER A O 1
ATOM 815 N N . ILE A 1 108 ? 3.657 7.571 -24.366 1.00 97.25 108 ILE A N 1
ATOM 816 C CA . ILE A 1 108 ? 4.613 6.478 -24.156 1.00 97.25 108 ILE A CA 1
ATOM 817 C C . ILE A 1 108 ? 4.472 5.367 -25.199 1.00 97.25 108 ILE A C 1
ATOM 819 O O . ILE A 1 108 ? 5.356 4.514 -25.263 1.00 97.25 108 ILE A O 1
ATOM 823 N N . ILE A 1 109 ? 3.398 5.395 -25.999 1.00 97.62 109 ILE A N 1
ATOM 824 C CA . ILE A 1 109 ? 3.172 4.441 -27.087 1.00 97.62 109 ILE A CA 1
ATOM 825 C C . ILE A 1 109 ? 4.113 4.769 -28.248 1.00 97.62 109 ILE A C 1
ATOM 827 O O . ILE A 1 109 ? 4.255 5.943 -28.598 1.00 97.62 109 ILE A O 1
ATOM 831 N N . ASP A 1 110 ? 4.759 3.757 -28.831 1.00 97.81 110 ASP A N 1
ATOM 832 C CA . ASP A 1 110 ? 5.696 3.891 -29.959 1.00 97.81 110 ASP A CA 1
ATOM 833 C C . ASP A 1 110 ? 6.885 4.849 -29.703 1.00 97.81 110 ASP A C 1
ATOM 835 O O . ASP A 1 110 ? 7.532 5.346 -30.636 1.00 97.81 110 ASP A O 1
ATOM 839 N N . ALA A 1 111 ? 7.188 5.132 -28.434 1.00 97.94 111 ALA A N 1
ATOM 840 C CA . ALA A 1 111 ? 8.143 6.168 -28.028 1.00 97.94 111 ALA A CA 1
ATOM 841 C C . ALA A 1 111 ? 9.472 5.618 -27.472 1.00 97.94 111 ALA A C 1
ATOM 843 O O . ALA A 1 111 ? 10.429 6.370 -27.238 1.00 97.94 111 ALA A O 1
ATOM 844 N N . GLY A 1 112 ? 9.548 4.308 -27.247 1.00 98.25 112 GLY A N 1
ATOM 845 C CA . GLY A 1 112 ? 10.762 3.623 -26.830 1.00 98.25 112 GLY A CA 1
ATOM 846 C C . GLY A 1 112 ? 11.759 3.428 -27.972 1.00 98.25 112 GLY A C 1
ATOM 847 O O . GLY A 1 112 ? 11.557 3.824 -29.118 1.00 98.25 112 GLY A O 1
ATOM 848 N N . VAL A 1 113 ? 12.883 2.797 -27.644 1.00 98.31 113 VAL A N 1
ATOM 849 C CA . VAL A 1 113 ? 13.880 2.332 -28.613 1.00 98.31 113 VAL A CA 1
ATOM 850 C C . VAL A 1 113 ? 13.971 0.813 -28.583 1.00 98.31 113 VAL A C 1
ATOM 852 O O . VAL A 1 113 ? 13.981 0.216 -27.507 1.00 98.31 113 VAL A O 1
ATOM 855 N N . ALA A 1 114 ? 14.075 0.181 -29.753 1.00 98.06 114 ALA A N 1
ATOM 856 C CA . ALA A 1 114 ? 14.234 -1.266 -29.853 1.00 98.06 114 ALA A CA 1
ATOM 857 C C . ALA A 1 114 ? 15.534 -1.747 -29.183 1.00 98.06 114 ALA A C 1
ATOM 859 O O . ALA A 1 114 ? 16.627 -1.233 -29.443 1.00 98.06 114 ALA A O 1
ATOM 860 N N . ILE A 1 115 ? 15.416 -2.767 -28.334 1.00 97.50 115 ILE A N 1
ATOM 861 C CA . ILE A 1 115 ? 16.526 -3.435 -27.655 1.00 97.50 115 ILE A CA 1
ATOM 862 C C . ILE A 1 115 ? 16.419 -4.929 -27.966 1.00 97.50 115 ILE A C 1
ATOM 864 O O . ILE A 1 115 ? 15.567 -5.622 -27.412 1.00 97.50 115 ILE A O 1
ATOM 868 N N . SER A 1 116 ? 17.300 -5.415 -28.845 1.00 96.38 116 SER A N 1
ATOM 869 C CA . SER A 1 116 ? 17.310 -6.818 -29.282 1.00 96.38 116 SER A CA 1
ATOM 870 C C . SER A 1 116 ? 17.370 -7.782 -28.093 1.00 96.38 116 SER A C 1
ATOM 872 O O . SER A 1 116 ? 18.183 -7.601 -27.178 1.00 96.38 116 SER A O 1
ATOM 874 N N . GLY A 1 117 ? 16.498 -8.791 -28.107 1.00 92.12 117 GLY A N 1
ATOM 875 C CA . GLY A 1 117 ? 16.355 -9.784 -27.044 1.00 92.12 117 GLY A CA 1
ATOM 876 C C . GLY A 1 117 ? 15.576 -9.302 -25.818 1.00 92.12 117 GLY A C 1
ATOM 877 O O . GLY A 1 117 ? 15.421 -10.076 -24.878 1.00 92.12 117 GLY A O 1
ATOM 878 N N . ILE A 1 118 ? 15.121 -8.043 -25.787 1.00 93.38 118 ILE A N 1
ATOM 879 C CA . ILE A 1 118 ? 14.413 -7.452 -24.637 1.00 93.38 118 ILE A CA 1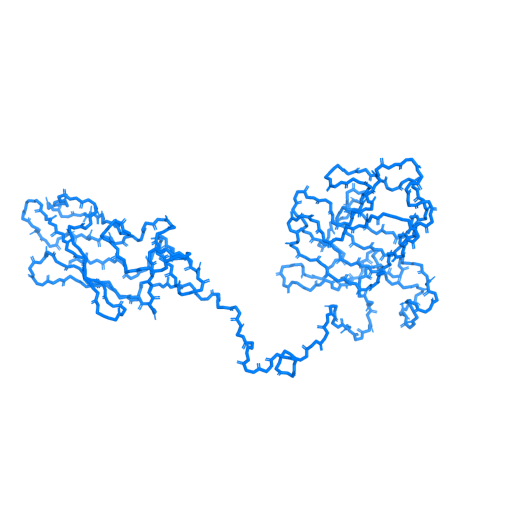
ATOM 880 C C . ILE A 1 118 ? 13.039 -6.932 -25.031 1.00 93.38 118 ILE A C 1
ATOM 882 O O . ILE A 1 118 ? 12.067 -7.228 -24.347 1.00 93.38 118 ILE A O 1
ATOM 886 N N . THR A 1 119 ? 12.963 -6.136 -26.094 1.00 94.44 119 THR A N 1
ATOM 887 C CA . THR A 1 119 ? 11.707 -5.552 -26.580 1.00 94.44 119 THR A CA 1
ATOM 888 C C . THR A 1 119 ? 11.245 -6.236 -27.862 1.00 94.44 119 THR A C 1
ATOM 890 O O . THR A 1 119 ? 10.556 -5.619 -28.658 1.00 94.44 119 THR A O 1
ATOM 893 N N . ASP A 1 120 ? 11.690 -7.461 -28.141 1.00 92.12 120 ASP A N 1
ATOM 894 C CA . ASP A 1 120 ? 11.296 -8.165 -29.362 1.00 92.12 120 ASP A CA 1
ATOM 895 C C . ASP A 1 120 ? 9.785 -8.460 -29.334 1.00 92.12 120 ASP A C 1
ATOM 897 O O . ASP A 1 120 ? 9.230 -8.791 -28.289 1.00 92.12 120 ASP A O 1
ATOM 901 N N . GLY A 1 121 ? 9.112 -8.356 -30.484 1.00 90.94 121 GLY A N 1
ATOM 902 C CA . GLY A 1 121 ? 7.666 -8.604 -30.582 1.00 90.94 121 GLY A CA 1
ATOM 903 C C . GLY A 1 121 ? 6.765 -7.424 -30.192 1.00 90.94 121 GLY A C 1
ATOM 904 O O . GLY A 1 121 ? 5.552 -7.616 -30.078 1.00 90.94 121 GLY A O 1
ATOM 905 N N . TYR A 1 122 ? 7.338 -6.227 -30.025 1.00 94.31 122 TYR A N 1
ATOM 906 C CA . TYR A 1 122 ? 6.585 -4.980 -29.881 1.00 94.31 122 TYR A CA 1
ATOM 907 C C . TYR A 1 122 ? 5.597 -4.754 -31.036 1.00 94.31 122 TYR A C 1
ATOM 909 O O . TYR A 1 122 ? 5.747 -5.326 -32.122 1.00 94.31 122 TYR A O 1
ATOM 917 N N . GLN A 1 123 ? 4.575 -3.938 -30.797 1.00 94.44 123 GLN A N 1
ATOM 918 C CA . GLN A 1 123 ? 3.568 -3.572 -31.787 1.00 94.44 123 GLN A CA 1
ATOM 919 C C . GLN A 1 123 ? 3.776 -2.127 -32.232 1.00 94.44 123 GLN A C 1
ATOM 921 O O . GLN A 1 123 ? 4.342 -1.320 -31.514 1.00 94.44 123 GLN A O 1
ATOM 926 N N . GLY A 1 124 ? 3.327 -1.797 -33.442 1.00 94.62 124 GLY A N 1
ATOM 927 C CA . GLY A 1 124 ? 3.507 -0.451 -33.981 1.00 94.62 124 GLY A CA 1
ATOM 928 C C . GLY A 1 124 ? 4.897 -0.214 -34.579 1.00 94.62 124 GLY A C 1
ATOM 929 O O . GLY A 1 124 ? 5.486 -1.098 -35.205 1.00 94.62 124 GLY A O 1
ATOM 930 N N . SER A 1 125 ? 5.368 1.025 -34.482 1.00 96.69 125 SER A N 1
ATOM 931 C CA . SER A 1 125 ? 6.610 1.508 -35.095 1.00 96.69 125 SER A CA 1
ATOM 932 C C . SER A 1 125 ? 7.833 1.334 -34.195 1.00 96.69 125 SER A C 1
ATOM 934 O O . SER A 1 125 ? 8.931 1.151 -34.718 1.00 96.69 125 SER A O 1
ATOM 936 N N . ASN A 1 126 ? 7.664 1.395 -32.872 1.00 98.00 126 ASN A N 1
ATOM 937 C CA . ASN A 1 126 ? 8.721 1.198 -31.875 1.00 98.00 126 ASN A CA 1
ATOM 938 C C . ASN A 1 126 ? 8.118 0.549 -30.619 1.00 98.00 126 ASN A C 1
ATOM 940 O O . ASN A 1 126 ? 6.918 0.660 -30.423 1.00 98.00 126 ASN A O 1
ATOM 944 N N . PRO A 1 127 ? 8.917 -0.061 -29.726 1.00 97.38 127 PRO A N 1
ATOM 945 C CA . PRO A 1 127 ? 8.385 -0.504 -28.441 1.00 97.38 127 PRO A CA 1
ATOM 946 C C . PRO A 1 127 ? 7.854 0.654 -27.604 1.00 97.38 127 PRO A C 1
ATOM 948 O O . PRO A 1 127 ? 8.409 1.759 -27.632 1.00 97.38 127 PRO A O 1
ATOM 951 N N . ASP A 1 128 ? 6.853 0.370 -26.785 1.00 97.69 128 ASP A N 1
ATOM 952 C CA . ASP A 1 128 ? 6.343 1.323 -25.814 1.00 97.69 128 ASP A CA 1
ATOM 953 C C . ASP A 1 128 ? 7.367 1.547 -24.688 1.00 97.69 128 ASP A C 1
ATOM 955 O O . ASP A 1 128 ? 8.189 0.682 -24.350 1.00 97.69 128 ASP A O 1
ATOM 959 N N . MET A 1 129 ? 7.344 2.735 -24.079 1.00 97.94 129 MET A N 1
ATOM 960 C CA . MET A 1 129 ? 8.043 2.939 -22.809 1.00 97.94 129 MET A CA 1
ATOM 961 C C . MET A 1 129 ? 7.208 2.357 -21.663 1.00 97.94 129 MET A C 1
ATOM 963 O O . MET A 1 129 ? 5.988 2.490 -21.622 1.00 97.94 129 MET A O 1
ATOM 967 N N . GLY A 1 130 ? 7.887 1.792 -20.668 1.00 96.00 130 GLY A N 1
ATOM 968 C CA . GLY A 1 130 ? 7.277 1.170 -19.498 1.00 96.00 130 GLY A CA 1
ATOM 969 C C . GLY A 1 130 ? 7.239 -0.351 -19.603 1.00 96.00 130 GLY A C 1
ATOM 970 O O . GLY A 1 130 ? 7.854 -0.949 -20.483 1.00 96.00 130 GLY A O 1
ATOM 971 N N . ALA A 1 131 ? 6.574 -0.977 -18.636 1.00 94.88 131 ALA A N 1
ATOM 972 C CA . ALA A 1 131 ? 6.530 -2.429 -18.478 1.00 94.88 131 ALA A CA 1
ATOM 973 C C . ALA A 1 131 ? 5.556 -3.141 -19.424 1.00 94.88 131 ALA A C 1
ATOM 975 O O . ALA A 1 131 ? 5.656 -4.354 -19.589 1.00 94.88 131 ALA A O 1
ATOM 976 N N . TYR A 1 132 ? 4.617 -2.424 -20.029 1.00 94.12 132 TYR A N 1
ATOM 977 C CA . TYR A 1 132 ? 3.563 -3.022 -20.838 1.00 94.12 132 TYR A CA 1
ATOM 978 C C . TYR A 1 132 ? 3.599 -2.470 -22.252 1.00 94.12 132 TYR A C 1
ATOM 980 O O . TYR A 1 132 ? 3.853 -1.285 -22.444 1.00 94.12 132 TYR A O 1
ATOM 988 N N . GLU A 1 133 ? 3.277 -3.344 -23.197 1.00 94.06 133 GLU A N 1
ATOM 989 C CA . GLU A 1 133 ? 3.186 -3.041 -24.617 1.00 94.06 133 GLU A CA 1
ATOM 990 C C . GLU A 1 133 ? 1.710 -2.976 -25.024 1.00 94.06 133 GLU A C 1
ATOM 992 O O . GLU A 1 133 ? 0.956 -3.942 -24.836 1.00 94.06 133 GLU A O 1
ATOM 997 N N . SER A 1 134 ? 1.284 -1.840 -25.567 1.00 93.31 134 SER A N 1
ATOM 998 C CA . SER A 1 134 ? -0.079 -1.624 -26.034 1.00 93.31 134 SER A CA 1
ATOM 999 C C . SER A 1 134 ? -0.429 -2.557 -27.195 1.00 93.31 134 SER A C 1
ATOM 1001 O O . SER A 1 134 ? 0.406 -2.929 -28.014 1.00 93.31 134 SER A O 1
ATOM 1003 N N . GLY A 1 135 ? -1.690 -2.983 -27.267 1.00 86.25 135 GLY A N 1
ATOM 1004 C CA . GLY A 1 135 ? -2.167 -3.865 -28.339 1.00 86.25 135 GLY A CA 1
ATOM 1005 C C . GLY A 1 135 ? -1.696 -5.324 -28.252 1.00 86.25 135 GLY A C 1
ATOM 1006 O O . GLY A 1 135 ? -2.076 -6.128 -29.103 1.00 86.25 135 GLY A O 1
ATOM 1007 N N . THR A 1 136 ? -0.930 -5.698 -27.224 1.00 84.12 136 THR A N 1
ATOM 1008 C CA . THR A 1 136 ? -0.579 -7.095 -26.928 1.00 84.12 136 THR A CA 1
ATOM 1009 C C . THR A 1 136 ? -1.400 -7.648 -25.765 1.00 84.12 136 THR A C 1
ATOM 1011 O O . THR A 1 136 ? -2.029 -6.902 -25.011 1.00 84.12 136 THR A O 1
ATOM 1014 N N . VAL A 1 137 ? -1.396 -8.976 -25.594 1.00 75.75 137 VAL A N 1
ATOM 1015 C CA . VAL A 1 137 ? -1.872 -9.574 -24.341 1.00 75.75 137 VAL A CA 1
ATOM 1016 C C . VAL A 1 137 ? -0.921 -9.121 -23.241 1.00 75.75 137 VAL A C 1
ATOM 1018 O O . VAL A 1 137 ? 0.249 -9.506 -23.243 1.00 75.75 137 VAL A O 1
ATOM 1021 N N . SER A 1 138 ? -1.418 -8.303 -22.311 1.00 68.94 138 SER A N 1
ATOM 1022 C CA . SER A 1 138 ? -0.627 -7.853 -21.172 1.00 68.94 138 SER A CA 1
ATOM 1023 C C . SER A 1 138 ? -0.137 -9.067 -20.392 1.00 68.94 138 SER A C 1
ATOM 1025 O O . SER A 1 138 ? -0.920 -9.841 -19.843 1.00 68.94 138 SER A O 1
ATOM 1027 N N . TRP A 1 139 ? 1.177 -9.245 -20.364 1.00 75.50 139 TRP A N 1
ATOM 1028 C CA . TRP A 1 139 ? 1.816 -10.197 -19.476 1.00 75.50 139 TRP A CA 1
ATOM 1029 C C . TRP A 1 139 ? 1.755 -9.634 -18.044 1.00 75.50 139 TRP A C 1
ATOM 1031 O O . TRP A 1 139 ? 1.738 -8.418 -17.830 1.00 75.50 139 TRP A O 1
ATOM 1041 N N . THR A 1 140 ? 1.669 -10.502 -17.038 1.00 71.94 140 THR A N 1
ATOM 1042 C CA . THR A 1 140 ? 1.630 -10.051 -15.642 1.00 71.94 140 THR A CA 1
ATOM 1043 C C . THR A 1 140 ? 3.033 -9.669 -15.183 1.00 71.94 140 THR A C 1
ATOM 1045 O O . THR A 1 140 ? 3.902 -10.531 -15.065 1.00 71.94 140 THR A O 1
ATOM 1048 N N . ALA A 1 141 ? 3.241 -8.384 -14.893 1.00 64.00 141 ALA A N 1
ATOM 1049 C CA . ALA A 1 141 ? 4.481 -7.901 -14.304 1.00 64.00 141 ALA A CA 1
ATOM 1050 C C . ALA A 1 141 ? 4.718 -8.448 -12.893 1.00 64.00 141 ALA A C 1
ATOM 1052 O O . ALA A 1 141 ? 3.841 -8.370 -12.039 1.00 64.00 141 ALA A O 1
ATOM 1053 N N . GLY A 1 142 ? 5.919 -8.987 -12.651 1.00 58.88 142 GLY A N 1
ATOM 1054 C CA . GLY A 1 142 ? 6.269 -9.697 -11.416 1.00 58.88 142 GLY A CA 1
ATOM 1055 C C . GLY A 1 142 ? 6.383 -11.214 -11.609 1.00 58.88 142 GLY A C 1
ATOM 1056 O O . GLY A 1 142 ? 6.374 -11.716 -12.730 1.00 58.88 142 GLY A O 1
ATOM 1057 N N . HIS A 1 143 ? 6.556 -11.959 -10.514 1.00 58.41 143 HIS A N 1
ATOM 1058 C CA . HIS A 1 143 ? 6.661 -13.416 -10.582 1.00 58.41 143 HIS A CA 1
ATOM 1059 C C . HIS A 1 143 ? 5.263 -14.038 -10.734 1.00 58.41 143 HIS A C 1
ATOM 1061 O O . HIS A 1 143 ? 4.416 -13.858 -9.864 1.00 58.41 143 HIS A O 1
ATOM 1067 N N . GLY A 1 144 ? 5.028 -14.795 -11.808 1.00 61.84 144 GLY A N 1
ATOM 1068 C CA . GLY A 1 144 ? 3.753 -15.473 -12.091 1.00 61.84 144 GLY A CA 1
ATOM 1069 C C . GLY A 1 144 ? 3.532 -16.745 -11.271 1.00 61.84 144 GLY A C 1
ATOM 1070 O O . GLY A 1 144 ? 3.142 -17.767 -11.829 1.00 61.84 144 GLY A O 1
ATOM 1071 N N . TRP A 1 145 ? 3.850 -16.723 -9.974 1.00 69.19 145 TRP A N 1
ATOM 1072 C CA . TRP A 1 145 ? 3.646 -17.888 -9.120 1.00 69.19 145 TRP A CA 1
ATOM 1073 C C . TRP A 1 145 ? 2.151 -18.139 -9.016 1.00 69.19 145 TRP A C 1
ATOM 1075 O O . TRP A 1 145 ? 1.400 -17.277 -8.562 1.00 69.19 145 TRP A O 1
ATOM 1085 N N . ASP A 1 146 ? 1.734 -19.352 -9.359 1.00 76.44 146 ASP A N 1
ATOM 1086 C CA . ASP A 1 146 ? 0.527 -19.886 -8.758 1.00 76.44 146 ASP A CA 1
ATOM 1087 C C . ASP A 1 146 ? 0.850 -20.097 -7.274 1.00 76.44 146 ASP A C 1
ATOM 1089 O O . ASP A 1 146 ? 1.632 -20.974 -6.900 1.00 76.44 146 ASP A O 1
ATOM 1093 N N . VAL A 1 147 ? 0.298 -19.216 -6.444 1.00 75.31 147 VAL A N 1
ATOM 1094 C CA . VAL A 1 147 ? 0.540 -19.147 -5.001 1.00 75.31 147 VAL A CA 1
ATOM 1095 C C . VAL A 1 147 ? 0.275 -20.495 -4.328 1.00 75.31 147 VAL A C 1
ATOM 1097 O O . VAL A 1 147 ? 1.062 -20.921 -3.481 1.00 75.31 147 VAL A O 1
ATOM 1100 N N . ASN A 1 148 ? -0.773 -21.204 -4.758 1.00 78.56 148 ASN A N 1
ATOM 1101 C CA . ASN A 1 148 ? -1.115 -22.520 -4.227 1.00 78.56 148 ASN A CA 1
ATOM 1102 C C . ASN A 1 148 ? -0.072 -23.565 -4.631 1.00 78.56 148 ASN A C 1
ATOM 1104 O O . ASN A 1 148 ? 0.293 -24.409 -3.820 1.00 78.56 148 ASN A O 1
ATOM 1108 N N . SER A 1 149 ? 0.442 -23.509 -5.858 1.00 81.38 149 SER A N 1
ATOM 1109 C CA . SER A 1 149 ? 1.494 -24.422 -6.312 1.00 81.38 149 SER A CA 1
ATOM 1110 C C . SER A 1 149 ? 2.838 -24.168 -5.619 1.00 81.38 149 SER A C 1
ATOM 1112 O O . SER A 1 149 ? 3.556 -25.117 -5.310 1.00 81.38 149 SER A O 1
ATOM 1114 N N . THR A 1 150 ? 3.171 -22.902 -5.347 1.00 82.19 150 THR A N 1
ATOM 1115 C CA . THR A 1 150 ? 4.476 -22.508 -4.802 1.00 82.19 150 THR A CA 1
ATOM 1116 C C . THR A 1 150 ? 4.534 -22.666 -3.287 1.00 82.19 150 THR A C 1
ATOM 1118 O O . THR A 1 150 ? 5.535 -23.142 -2.754 1.00 82.19 150 THR A O 1
ATOM 1121 N N . PHE A 1 151 ? 3.476 -22.263 -2.585 1.00 81.69 151 PHE A N 1
ATOM 1122 C CA . PHE A 1 151 ? 3.454 -22.185 -1.123 1.00 81.69 151 PHE A CA 1
ATOM 1123 C C . PHE A 1 151 ? 2.474 -23.177 -0.479 1.00 81.69 151 PHE A C 1
ATOM 1125 O O . PHE A 1 151 ? 2.518 -23.390 0.735 1.00 81.69 151 PHE A O 1
ATOM 1132 N N . GLY A 1 152 ? 1.612 -23.823 -1.270 1.00 83.94 152 GLY A N 1
ATOM 1133 C CA . GLY A 1 152 ? 0.648 -24.801 -0.774 1.00 83.94 152 GLY A CA 1
ATOM 1134 C C . GLY A 1 152 ? -0.301 -24.214 0.267 1.00 83.94 152 GLY A C 1
ATOM 1135 O O . GLY A 1 152 ? -0.600 -23.024 0.282 1.00 83.94 152 GLY A O 1
ATOM 1136 N N . SER A 1 153 ? -0.730 -25.063 1.199 1.00 83.19 153 SER A N 1
ATOM 1137 C CA . SER A 1 153 ? -1.607 -24.676 2.309 1.00 83.19 153 SER A CA 1
ATOM 1138 C C . SER A 1 153 ? -0.914 -23.855 3.406 1.00 83.19 153 SER A C 1
ATOM 1140 O O . SER A 1 153 ? -1.534 -23.586 4.428 1.00 83.19 153 SER A O 1
ATOM 1142 N N . GLN A 1 154 ? 0.378 -23.534 3.256 1.00 79.50 154 GLN A N 1
ATOM 1143 C CA . GLN A 1 154 ? 1.093 -22.643 4.178 1.00 79.50 154 GLN A CA 1
ATOM 1144 C C . GLN A 1 154 ? 0.888 -21.172 3.817 1.00 79.50 154 GLN A C 1
ATOM 1146 O O . GLN A 1 154 ? 1.170 -20.300 4.636 1.00 79.50 154 GLN A O 1
ATOM 1151 N N . TRP A 1 155 ? 0.416 -20.884 2.602 1.00 77.50 155 TRP A N 1
ATOM 1152 C CA . TRP A 1 155 ? 0.029 -19.531 2.253 1.00 77.50 155 TRP A CA 1
ATOM 1153 C C . TRP A 1 155 ? -1.308 -19.184 2.892 1.00 77.50 155 TRP A C 1
ATOM 1155 O O . TRP A 1 155 ? -2.289 -19.916 2.769 1.00 77.50 155 TRP A O 1
ATOM 1165 N N . VAL A 1 156 ? -1.329 -18.033 3.543 1.00 74.88 156 VAL A N 1
ATOM 1166 C CA . VAL A 1 156 ? -2.529 -17.408 4.078 1.00 74.88 156 VAL A CA 1
ATOM 1167 C C . VAL A 1 156 ? -2.587 -16.028 3.439 1.00 74.88 156 VAL A C 1
ATOM 1169 O O . VAL A 1 156 ? -1.577 -15.319 3.414 1.00 74.88 156 VAL A O 1
ATOM 1172 N N . ALA A 1 157 ? -3.736 -15.677 2.863 1.00 78.06 157 ALA A N 1
ATOM 1173 C CA . ALA A 1 157 ? -3.951 -14.328 2.357 1.00 78.06 157 ALA A CA 1
ATOM 1174 C C . ALA A 1 157 ? -3.777 -13.325 3.501 1.00 78.06 157 ALA A C 1
ATOM 1176 O O . ALA A 1 157 ? -4.083 -13.644 4.650 1.00 78.06 157 ALA A O 1
ATOM 1177 N N . LEU A 1 158 ? -3.312 -12.116 3.186 1.00 80.19 158 LEU A N 1
ATOM 1178 C CA . LEU A 1 158 ? -3.417 -11.030 4.149 1.00 80.19 158 LEU A CA 1
ATOM 1179 C C . LEU A 1 158 ? -4.904 -10.808 4.434 1.00 80.19 158 LEU A C 1
ATOM 1181 O O . LEU A 1 158 ? -5.688 -10.623 3.502 1.00 80.19 158 LEU A O 1
ATOM 1185 N N . ASP A 1 159 ? -5.274 -10.871 5.704 1.00 84.44 159 ASP A N 1
ATOM 1186 C CA . ASP A 1 159 ? -6.605 -10.493 6.141 1.00 84.44 159 ASP A CA 1
ATOM 1187 C C . ASP A 1 159 ? -6.643 -8.970 6.291 1.00 84.44 159 ASP A C 1
ATOM 1189 O O . ASP A 1 159 ? -5.902 -8.395 7.083 1.00 84.44 159 ASP A O 1
ATOM 1193 N N . GLU A 1 160 ? -7.456 -8.326 5.456 1.00 87.69 160 GLU A N 1
ATOM 1194 C CA . GLU A 1 160 ? -7.675 -6.875 5.442 1.00 87.69 160 GLU A CA 1
ATOM 1195 C C . GLU A 1 160 ? -9.036 -6.504 6.062 1.00 87.69 160 GLU A C 1
ATOM 1197 O O . GLU A 1 160 ? -9.481 -5.358 5.950 1.00 87.69 160 GLU A O 1
ATOM 1202 N N . SER A 1 161 ? -9.749 -7.466 6.660 1.00 90.94 161 SER A N 1
ATOM 1203 C CA . SER A 1 161 ? -11.038 -7.204 7.290 1.00 90.94 161 SER A CA 1
ATOM 1204 C C . SER A 1 161 ? -10.844 -6.528 8.647 1.00 90.94 161 SER A C 1
ATOM 1206 O O . SER A 1 161 ? -10.191 -7.039 9.545 1.00 90.94 161 SER A O 1
ATOM 1208 N N . ILE A 1 162 ? -11.381 -5.314 8.779 1.00 94.38 162 ILE A N 1
ATOM 1209 C CA . ILE A 1 162 ? -11.282 -4.539 10.018 1.00 94.38 162 ILE A CA 1
ATOM 1210 C C . ILE A 1 162 ? -12.389 -4.997 10.980 1.00 94.38 162 ILE A C 1
ATOM 1212 O O . ILE A 1 162 ? -13.564 -4.974 10.582 1.00 94.38 162 ILE A O 1
ATOM 1216 N N . PRO A 1 163 ? -12.081 -5.323 12.251 1.00 96.81 163 PRO A N 1
ATOM 1217 C CA . PRO A 1 163 ? -13.110 -5.702 13.208 1.00 96.81 163 PRO A CA 1
ATOM 1218 C C . PRO A 1 163 ? -14.045 -4.536 13.518 1.00 96.81 163 PRO A C 1
ATOM 1220 O O . PRO A 1 163 ? -13.630 -3.383 13.665 1.00 96.81 163 PRO A O 1
ATOM 1223 N N . THR A 1 164 ? -15.331 -4.839 13.669 1.00 98.12 164 THR A N 1
ATOM 1224 C CA . THR A 1 164 ? -16.366 -3.835 13.947 1.00 98.12 164 THR A CA 1
ATOM 1225 C C . THR A 1 164 ? -17.252 -4.250 15.108 1.00 98.12 164 THR A C 1
ATOM 1227 O O . THR A 1 164 ? -17.446 -5.438 15.376 1.00 98.12 164 THR A O 1
ATOM 1230 N N . ILE A 1 165 ? -17.826 -3.263 15.796 1.00 98.44 165 ILE A N 1
ATOM 1231 C CA . ILE A 1 165 ? -18.895 -3.494 16.762 1.00 98.44 165 ILE A CA 1
ATOM 1232 C C . ILE A 1 165 ? -20.167 -3.818 15.972 1.00 98.44 165 ILE A C 1
ATOM 1234 O O . ILE A 1 165 ? -20.745 -2.961 15.293 1.00 98.44 165 ILE A O 1
ATOM 1238 N N . ILE A 1 166 ? -20.613 -5.068 16.071 1.00 98.25 166 ILE A N 1
ATOM 1239 C CA . ILE A 1 166 ? -21.826 -5.565 15.407 1.00 98.25 166 ILE A CA 1
ATOM 1240 C C . ILE A 1 166 ? -23.071 -5.429 16.288 1.00 98.25 166 ILE A C 1
ATOM 1242 O O . ILE A 1 166 ? -24.189 -5.546 15.792 1.00 98.25 166 ILE A O 1
ATOM 1246 N N . GLY A 1 167 ? -22.895 -5.152 17.581 1.00 97.94 167 GLY A N 1
ATOM 1247 C CA . GLY A 1 167 ? -24.002 -4.907 18.495 1.00 97.94 167 GLY A CA 1
ATOM 1248 C C . GLY A 1 167 ? -23.558 -4.362 19.846 1.00 97.94 167 GLY A C 1
ATOM 1249 O O . GLY A 1 167 ? -22.455 -4.645 20.319 1.00 97.94 167 GLY A O 1
ATOM 1250 N N . SER A 1 168 ? -24.458 -3.618 20.482 1.00 98.25 168 SER A N 1
ATOM 1251 C CA . SER A 1 168 ? -24.323 -3.162 21.861 1.00 98.25 168 SER A CA 1
ATOM 1252 C C . SER A 1 168 ? -25.655 -3.269 22.598 1.00 98.25 168 SER A C 1
ATOM 1254 O O . SER A 1 168 ? -26.711 -3.010 22.024 1.00 98.25 168 SER A O 1
ATOM 1256 N N . SER A 1 169 ? -25.622 -3.632 23.879 1.00 98.19 169 SER A N 1
ATOM 1257 C CA . SER A 1 169 ? -26.822 -3.698 24.722 1.00 98.19 169 SER A CA 1
ATOM 1258 C C . SER A 1 169 ? -26.520 -3.319 26.165 1.00 98.19 169 SER A C 1
ATOM 1260 O O . SER A 1 169 ? -25.473 -3.695 26.688 1.00 98.19 169 SER A O 1
ATOM 1262 N N . ILE A 1 170 ? -27.453 -2.639 26.824 1.00 97.94 170 ILE A N 1
ATOM 1263 C CA . ILE A 1 170 ? -27.384 -2.291 28.247 1.00 97.94 170 ILE A CA 1
ATOM 1264 C C . ILE A 1 170 ? -28.213 -3.276 29.083 1.00 97.94 170 ILE A C 1
ATOM 1266 O O . ILE A 1 170 ? -29.245 -3.776 28.632 1.00 97.94 170 ILE A O 1
ATOM 1270 N N . ASN A 1 171 ? -27.754 -3.595 30.294 1.00 97.69 171 ASN A N 1
ATOM 1271 C CA . ASN A 1 171 ? -28.507 -4.451 31.210 1.00 97.69 171 ASN A CA 1
ATOM 1272 C C . ASN A 1 171 ? -29.635 -3.689 31.932 1.00 97.69 171 ASN A C 1
ATOM 1274 O O . ASN A 1 171 ? -29.639 -2.465 32.008 1.00 97.69 171 ASN A O 1
ATOM 1278 N N . SER A 1 172 ? -30.579 -4.414 32.539 1.00 96.25 172 SER A N 1
ATOM 1279 C CA . SER A 1 172 ? -31.753 -3.815 33.198 1.00 96.25 172 SER A CA 1
ATOM 1280 C C . SER A 1 172 ? -31.440 -2.975 34.443 1.00 96.25 172 SER A C 1
ATOM 1282 O O . SER A 1 172 ? -32.323 -2.301 34.966 1.00 96.25 172 SER A O 1
ATOM 1284 N N . THR A 1 173 ? -30.217 -3.060 34.971 1.00 96.12 173 THR A N 1
ATOM 1285 C CA . THR A 1 173 ? -29.749 -2.269 36.118 1.00 96.12 173 THR A CA 1
ATOM 1286 C C . THR A 1 173 ? -28.940 -1.040 35.704 1.00 96.12 173 THR A C 1
ATOM 1288 O O . THR A 1 173 ? -28.419 -0.355 36.580 1.00 96.12 173 THR A O 1
ATOM 1291 N N . ASN A 1 174 ? -28.831 -0.754 34.401 1.00 95.94 174 ASN A N 1
ATOM 1292 C CA . ASN A 1 174 ? -28.132 0.401 33.833 1.00 95.94 174 ASN A CA 1
ATOM 1293 C C . ASN A 1 174 ? -26.703 0.587 34.372 1.00 95.94 174 ASN A C 1
ATOM 1295 O O . ASN A 1 174 ? -26.289 1.700 34.692 1.00 95.94 174 ASN A O 1
ATOM 1299 N N . ASN A 1 175 ? -25.957 -0.511 34.512 1.00 97.44 175 ASN A N 1
ATOM 1300 C CA . ASN A 1 175 ? -24.582 -0.488 35.031 1.00 97.44 175 ASN A CA 1
ATOM 1301 C C . ASN A 1 175 ? -23.604 -1.390 34.263 1.00 97.44 175 ASN A C 1
ATOM 1303 O O . ASN A 1 175 ? -22.415 -1.412 34.586 1.00 97.44 175 ASN A O 1
ATOM 1307 N N . GLN A 1 176 ? -24.079 -2.131 33.258 1.00 98.38 176 GLN A N 1
ATOM 1308 C CA . GLN A 1 176 ? -23.226 -2.901 32.358 1.00 98.38 176 GLN A CA 1
ATOM 1309 C C . GLN A 1 176 ? -23.684 -2.751 30.910 1.00 98.38 176 GLN A C 1
ATOM 1311 O O . GLN A 1 176 ? -24.880 -2.822 30.622 1.00 98.38 176 GLN A O 1
ATOM 1316 N N . ILE A 1 177 ? -22.718 -2.593 30.009 1.00 98.62 177 ILE A N 1
ATOM 1317 C CA . ILE A 1 177 ? -22.914 -2.602 28.559 1.00 98.62 177 ILE A CA 1
ATOM 1318 C C . ILE A 1 177 ? -22.206 -3.828 28.003 1.00 98.62 177 ILE A C 1
ATOM 1320 O O . ILE A 1 177 ? -21.033 -4.039 28.280 1.00 98.62 177 ILE A O 1
ATOM 1324 N N . THR A 1 178 ? -22.900 -4.629 27.207 1.00 98.56 178 THR A N 1
ATOM 1325 C CA . THR A 1 178 ? -22.280 -5.685 26.401 1.00 98.56 178 THR A CA 1
ATOM 1326 C C . THR A 1 178 ? -22.001 -5.136 25.012 1.00 98.56 178 THR A C 1
ATOM 1328 O O . THR A 1 178 ? -22.910 -4.600 24.384 1.00 98.56 178 THR A O 1
ATOM 1331 N N . VAL A 1 179 ? -20.761 -5.269 24.553 1.00 98.56 179 VAL A N 1
ATOM 1332 C CA . VAL A 1 179 ? -20.280 -4.910 23.215 1.00 98.56 179 VAL A CA 1
ATOM 1333 C C . VAL A 1 179 ? -19.911 -6.200 22.492 1.00 98.56 179 VAL A C 1
ATOM 1335 O O . VAL A 1 179 ? -19.130 -6.988 23.022 1.00 98.56 179 VAL A O 1
ATOM 1338 N N . THR A 1 180 ? -20.452 -6.428 21.300 1.00 98.50 180 THR A N 1
ATOM 1339 C CA . THR A 1 180 ? -20.156 -7.616 20.489 1.00 98.50 180 THR A CA 1
ATOM 1340 C C . THR A 1 180 ? -19.347 -7.214 19.263 1.00 98.50 180 THR A C 1
ATOM 1342 O O . THR A 1 180 ? -19.811 -6.394 18.468 1.00 98.50 180 THR A O 1
ATOM 1345 N N . PHE A 1 181 ? -18.168 -7.810 19.083 1.00 98.50 181 PHE A N 1
ATOM 1346 C CA . PHE A 1 181 ? -17.352 -7.636 17.878 1.00 98.50 181 PHE A CA 1
ATOM 1347 C C . PHE A 1 181 ? -17.662 -8.684 16.802 1.00 98.50 181 PHE A C 1
ATOM 1349 O O . PHE A 1 181 ? -18.136 -9.785 17.099 1.00 98.50 181 PHE A O 1
ATOM 1356 N N . SER A 1 182 ? -17.367 -8.343 15.543 1.00 97.69 182 SER A N 1
ATOM 1357 C CA . SER A 1 182 ? -17.439 -9.257 14.391 1.00 97.69 182 SER A CA 1
ATOM 1358 C C . SER A 1 182 ? -16.539 -10.487 14.542 1.00 97.69 182 SER A C 1
ATOM 1360 O O . SER A 1 182 ? -16.843 -11.543 13.991 1.00 97.69 182 SER A O 1
ATOM 1362 N N . GLU A 1 183 ? -15.472 -10.367 15.327 1.00 96.19 183 GLU A N 1
ATOM 1363 C CA . GLU A 1 183 ? -14.444 -11.380 15.554 1.00 96.19 183 GLU A CA 1
ATOM 1364 C C . GLU A 1 183 ? -13.743 -11.174 16.908 1.00 96.19 183 GLU A C 1
ATOM 1366 O O . GLU A 1 183 ? -14.110 -10.287 17.684 1.00 96.19 183 GLU A O 1
ATOM 1371 N N . SER A 1 184 ? -12.754 -12.018 17.205 1.00 95.75 184 SER A N 1
ATOM 1372 C CA . SER A 1 184 ? -11.919 -11.890 18.402 1.00 95.75 184 SER A CA 1
ATOM 1373 C C . SER A 1 184 ? -10.976 -10.696 18.283 1.00 95.75 184 SER A C 1
ATOM 1375 O O . SER A 1 184 ? -10.272 -10.569 17.285 1.00 95.75 184 SER A O 1
ATOM 1377 N N . VAL A 1 185 ? -10.892 -9.884 19.338 1.00 97.69 185 VAL A N 1
ATOM 1378 C CA . VAL A 1 185 ? -10.003 -8.716 19.391 1.00 97.69 185 VAL A CA 1
ATOM 1379 C C . VAL A 1 185 ? -9.115 -8.700 20.642 1.00 97.69 185 VAL A C 1
ATOM 1381 O O . VAL A 1 185 ? -9.462 -9.281 21.679 1.00 97.69 185 VAL A O 1
ATOM 1384 N N . PHE A 1 186 ? -7.974 -8.019 20.534 1.00 97.31 186 PHE A N 1
ATOM 1385 C CA . PHE A 1 186 ? -6.853 -8.000 21.476 1.00 97.31 186 PHE A CA 1
ATOM 1386 C C . PHE A 1 186 ? -6.320 -6.577 21.678 1.00 97.31 186 PHE A C 1
ATOM 1388 O O . PHE A 1 186 ? -6.529 -5.711 20.831 1.00 97.31 186 PHE A O 1
ATOM 1395 N N . ASN A 1 187 ? -5.624 -6.336 22.792 1.00 95.88 187 ASN A N 1
ATOM 1396 C CA . ASN A 1 187 ? -5.158 -4.994 23.173 1.00 95.88 187 ASN A CA 1
ATOM 1397 C C . ASN A 1 187 ? -3.756 -4.615 22.656 1.00 95.88 187 ASN A C 1
ATOM 1399 O O . ASN A 1 187 ? -3.312 -3.486 22.845 1.00 95.88 187 ASN A O 1
ATOM 1403 N N . ASP A 1 188 ? -3.036 -5.545 22.024 1.00 92.31 188 ASP A N 1
ATOM 1404 C CA . ASP A 1 188 ? -1.680 -5.321 21.515 1.00 92.31 188 ASP A CA 1
ATOM 1405 C C . ASP A 1 188 ? -1.390 -6.231 20.311 1.00 92.31 188 ASP A C 1
ATOM 1407 O O . ASP A 1 188 ? -1.867 -7.365 20.249 1.00 92.31 188 ASP A O 1
ATOM 1411 N N . ILE A 1 189 ? -0.592 -5.737 19.361 1.00 88.56 189 ILE A N 1
ATOM 1412 C CA . ILE A 1 189 ? -0.212 -6.470 18.141 1.00 88.56 189 ILE A CA 1
ATOM 1413 C C . ILE A 1 189 ? 0.975 -7.415 18.396 1.00 88.56 189 ILE A C 1
ATOM 1415 O O . ILE A 1 189 ? 1.028 -8.525 17.870 1.00 88.56 189 ILE A O 1
ATOM 1419 N N . ALA A 1 190 ? 1.970 -6.973 19.168 1.00 87.62 190 ALA A N 1
ATOM 1420 C CA . ALA A 1 190 ? 3.228 -7.687 19.371 1.00 87.62 190 ALA A CA 1
ATOM 1421 C C . ALA A 1 190 ? 3.135 -8.754 20.471 1.00 87.62 190 ALA A C 1
ATOM 1423 O O . ALA A 1 190 ? 3.866 -9.745 20.451 1.00 87.62 190 ALA A O 1
ATOM 1424 N N . SER A 1 191 ? 2.274 -8.546 21.461 1.00 89.69 191 SER A N 1
ATOM 1425 C CA . SER A 1 191 ? 2.014 -9.462 22.570 1.00 89.69 191 SER A CA 1
ATOM 1426 C C . SER A 1 191 ? 0.522 -9.462 22.914 1.00 89.69 191 SER A C 1
ATOM 1428 O O . SER A 1 191 ? 0.142 -8.924 23.954 1.00 89.69 191 SER A O 1
ATOM 1430 N N . PRO A 1 192 ? -0.323 -10.072 22.056 1.00 90.56 192 PRO A N 1
ATOM 1431 C CA . PRO A 1 192 ? -1.770 -10.053 22.224 1.00 90.56 192 PRO A CA 1
ATOM 1432 C C . PRO A 1 192 ? -2.206 -10.546 23.603 1.00 90.56 192 PRO A C 1
ATOM 1434 O O . PRO A 1 192 ? -1.853 -11.649 24.033 1.00 90.56 192 PRO A O 1
ATOM 1437 N N . SER A 1 193 ? -3.011 -9.735 24.285 1.00 92.81 193 SER A N 1
ATOM 1438 C CA . SER A 1 193 ? -3.660 -10.099 25.539 1.00 92.81 193 SER A CA 1
ATOM 1439 C C . SER A 1 193 ? -5.140 -9.703 25.520 1.00 92.81 193 SER A C 1
ATOM 1441 O O . SER A 1 193 ? -5.666 -9.218 24.515 1.00 92.81 193 SER A O 1
ATOM 1443 N N . THR A 1 194 ? -5.855 -9.998 26.604 1.00 95.31 194 THR A N 1
ATOM 1444 C CA . THR A 1 194 ? -7.275 -9.651 26.724 1.00 95.31 194 THR A CA 1
ATOM 1445 C C . THR A 1 194 ? -7.460 -8.144 26.848 1.00 95.31 194 THR A C 1
ATOM 1447 O O . THR A 1 194 ? -6.655 -7.497 27.510 1.00 95.31 194 THR A O 1
ATOM 1450 N N . LEU A 1 195 ? -8.560 -7.616 26.304 1.00 97.94 195 LEU A N 1
ATOM 1451 C CA . LEU A 1 195 ? -8.906 -6.203 26.457 1.00 97.94 195 LEU A CA 1
ATOM 1452 C C . LEU A 1 195 ? -9.018 -5.773 27.922 1.00 97.94 195 LEU A C 1
ATOM 1454 O O . LEU A 1 195 ? -9.515 -6.507 28.782 1.00 97.94 195 LEU A O 1
ATOM 1458 N N . GLU A 1 196 ? -8.614 -4.535 28.157 1.00 97.69 196 GLU A N 1
ATOM 1459 C CA . GLU A 1 196 ? -8.696 -3.809 29.408 1.00 97.69 196 GLU A CA 1
ATOM 1460 C C . GLU A 1 196 ? -9.796 -2.744 29.332 1.00 97.69 196 GLU A C 1
ATOM 1462 O O . GLU A 1 196 ? -10.213 -2.297 28.264 1.00 97.69 196 GLU A O 1
ATOM 1467 N N . ALA A 1 197 ? -10.282 -2.289 30.489 1.00 98.06 197 ALA A N 1
ATOM 1468 C CA . ALA A 1 197 ? -11.296 -1.236 30.521 1.00 98.06 197 ALA A CA 1
ATOM 1469 C C . ALA A 1 197 ? -10.809 0.057 29.838 1.00 98.06 197 ALA A C 1
ATOM 1471 O O . ALA A 1 197 ? -11.608 0.776 29.248 1.00 98.06 197 ALA A O 1
ATOM 1472 N N . ALA A 1 198 ? -9.500 0.325 29.889 1.00 97.88 198 ALA A N 1
ATOM 1473 C CA . ALA A 1 198 ? -8.867 1.485 29.270 1.00 97.88 198 ALA A CA 1
ATOM 1474 C C . ALA A 1 198 ? -8.867 1.457 27.731 1.00 97.88 198 ALA A C 1
ATOM 1476 O O . ALA A 1 198 ? -8.673 2.510 27.130 1.00 97.88 198 ALA A O 1
ATOM 1477 N N . ASP A 1 199 ? -9.145 0.310 27.103 1.00 98.25 199 ASP A N 1
ATOM 1478 C CA . ASP A 1 199 ? -9.245 0.196 25.641 1.00 98.25 199 ASP A CA 1
ATOM 1479 C C . ASP A 1 199 ? -10.561 0.778 25.095 1.00 98.25 199 ASP A C 1
ATOM 1481 O O . ASP A 1 199 ? -10.738 0.923 23.883 1.00 98.25 199 ASP A O 1
ATOM 1485 N N . PHE A 1 200 ? -11.483 1.160 25.987 1.00 98.56 200 PHE A N 1
ATOM 1486 C CA . PHE A 1 200 ? -12.750 1.801 25.658 1.00 98.56 200 PHE A CA 1
ATOM 1487 C C . PHE A 1 200 ? -12.914 3.148 26.364 1.00 98.56 200 PHE A C 1
ATOM 1489 O O . PHE A 1 200 ? -12.456 3.381 27.483 1.00 98.56 200 PHE A O 1
ATOM 1496 N N . SER A 1 201 ? -13.679 4.022 25.721 1.00 98.50 201 SER A N 1
ATOM 1497 C CA . SER A 1 201 ? -14.181 5.268 26.279 1.00 98.50 201 SER A CA 1
ATOM 1498 C C . SER A 1 201 ? -15.690 5.355 26.071 1.00 98.50 201 SER A C 1
ATOM 1500 O O . SER A 1 201 ? -16.214 5.036 25.005 1.00 98.50 201 SER A O 1
ATOM 1502 N N . LEU A 1 202 ? -16.395 5.786 27.104 1.00 98.69 202 LEU A N 1
ATOM 1503 C CA . LEU A 1 202 ? -17.827 6.007 27.144 1.00 98.69 202 LEU A CA 1
ATOM 1504 C C . LEU A 1 202 ? -18.097 7.508 27.136 1.00 98.69 202 LEU A C 1
ATOM 1506 O O . LEU A 1 202 ? -17.441 8.291 27.827 1.00 98.69 202 LEU A O 1
ATOM 1510 N N . SER A 1 203 ? -19.125 7.903 26.399 1.00 98.31 203 SER A N 1
ATOM 1511 C CA . SER A 1 203 ? -19.707 9.241 26.484 1.00 98.31 203 SER A CA 1
ATOM 1512 C C . SER A 1 203 ? -21.214 9.129 26.639 1.00 98.31 203 SER A C 1
ATOM 1514 O O . SER A 1 203 ? -21.811 8.164 26.172 1.00 98.31 203 SER A O 1
ATOM 1516 N N . LEU A 1 204 ? -21.826 10.094 27.320 1.00 98.38 204 LEU A N 1
ATOM 1517 C CA . LEU A 1 204 ? -23.266 10.139 27.546 1.00 98.38 204 LEU A CA 1
ATOM 1518 C C . LEU A 1 204 ? -23.804 11.471 27.042 1.00 98.38 204 LEU A C 1
ATOM 1520 O O . LEU A 1 204 ? -23.227 12.527 27.308 1.00 98.38 204 LEU A O 1
ATOM 1524 N N . SER A 1 205 ? -24.910 11.404 26.314 1.00 97.81 205 SER A N 1
ATOM 1525 C CA . SER A 1 205 ? -25.663 12.563 25.841 1.00 97.81 205 SER A CA 1
ATOM 1526 C C . SER A 1 205 ? -27.145 12.410 26.179 1.00 97.81 205 SER A C 1
ATOM 1528 O O . SER A 1 205 ? -27.608 11.305 26.455 1.00 97.81 205 SER A O 1
ATOM 1530 N N . GLY A 1 206 ? -27.887 13.520 26.167 1.00 96.81 206 GLY A N 1
ATOM 1531 C CA . GLY A 1 206 ? -29.295 13.527 26.568 1.00 96.81 206 GLY A CA 1
ATOM 1532 C C . GLY A 1 206 ? -29.500 13.311 28.072 1.00 96.81 206 GLY A C 1
ATOM 1533 O O . GLY A 1 206 ? -28.547 13.245 28.845 1.00 96.81 206 GLY A O 1
ATOM 1534 N N . GLY A 1 207 ? -30.766 13.232 28.478 1.00 96.19 207 GLY A N 1
ATOM 1535 C CA . GLY A 1 207 ? -31.151 12.910 29.852 1.00 96.19 207 GLY A CA 1
ATOM 1536 C C . GLY A 1 207 ? -30.715 13.905 30.933 1.00 96.19 207 GLY A C 1
ATOM 1537 O O . GLY A 1 207 ? -30.485 15.087 30.670 1.00 96.19 207 GLY A O 1
ATOM 1538 N N . VAL A 1 208 ? -30.686 13.422 32.177 1.00 96.88 208 VAL A N 1
ATOM 1539 C CA . VAL A 1 208 ? -30.287 14.196 33.373 1.00 96.88 208 VAL A CA 1
ATOM 1540 C C . VAL A 1 208 ? -29.192 13.517 34.196 1.00 96.88 208 VAL A C 1
ATOM 1542 O O . VAL A 1 208 ? -28.572 14.180 35.029 1.00 96.88 208 VAL A O 1
ATOM 1545 N N . ALA A 1 209 ? -28.952 12.219 33.993 1.00 97.44 209 ALA A N 1
ATOM 1546 C CA . ALA A 1 209 ? -27.826 11.526 34.609 1.00 97.44 209 ALA A CA 1
ATOM 1547 C C . ALA A 1 209 ? -26.513 11.813 33.863 1.00 97.44 209 ALA A C 1
ATOM 1549 O O . ALA A 1 209 ? -26.508 12.173 32.689 1.00 97.44 209 ALA A O 1
ATOM 1550 N N . THR A 1 210 ? -25.380 11.626 34.539 1.00 97.81 210 THR A N 1
ATOM 1551 C CA . THR A 1 210 ? -24.044 11.740 33.931 1.00 97.81 210 THR A CA 1
ATOM 1552 C C . THR A 1 210 ? -23.207 10.500 34.212 1.00 97.81 210 THR A C 1
ATOM 1554 O O . THR A 1 210 ? -23.443 9.798 35.193 1.00 97.81 210 THR A O 1
ATOM 1557 N N . LEU A 1 211 ? -22.210 10.226 33.369 1.00 97.88 211 LEU A N 1
ATOM 1558 C CA . LEU A 1 211 ? -21.215 9.187 33.642 1.00 97.88 211 LEU A CA 1
ATOM 1559 C C . LEU A 1 211 ? -20.284 9.624 34.778 1.00 97.88 211 LEU A C 1
ATOM 1561 O O . LEU A 1 211 ? -19.761 10.737 34.765 1.00 97.88 211 LEU A O 1
ATOM 1565 N N . SER A 1 212 ? -20.014 8.720 35.720 1.00 97.50 212 SER A N 1
ATOM 1566 C CA . SER A 1 212 ? -19.009 8.943 36.769 1.00 97.50 212 SER A CA 1
ATOM 1567 C C . SER A 1 212 ? -17.574 8.936 36.224 1.00 97.50 212 SER A C 1
ATOM 1569 O O . SER A 1 212 ? -16.674 9.485 36.853 1.00 97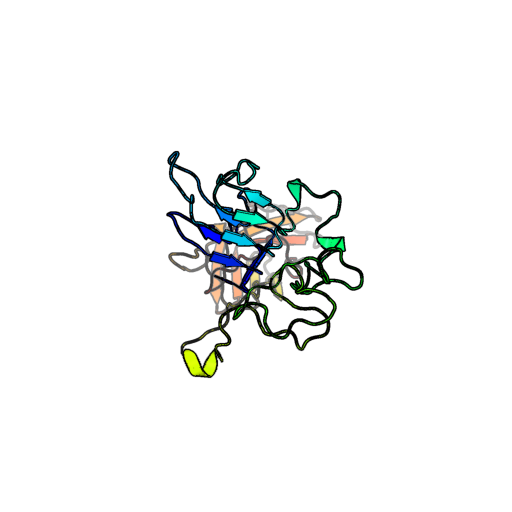.50 212 SER A O 1
ATOM 1571 N N . SER A 1 213 ? -17.351 8.285 35.078 1.00 97.81 213 SER A N 1
ATOM 1572 C CA . SER A 1 213 ? -16.068 8.171 34.377 1.00 97.81 213 SER A CA 1
ATOM 1573 C C . SER A 1 213 ? -16.322 7.885 32.898 1.00 97.81 213 SER A C 1
ATOM 1575 O O . SER A 1 213 ? -17.261 7.157 32.572 1.00 97.81 213 SER A O 1
ATOM 1577 N N . SER A 1 214 ? -15.482 8.421 32.009 1.00 97.94 214 SER A N 1
ATOM 1578 C CA . SER A 1 214 ? -15.478 8.023 30.597 1.00 97.94 214 SER A CA 1
ATOM 1579 C C . SER A 1 214 ? -14.826 6.655 30.397 1.00 97.94 214 SER A C 1
ATOM 1581 O O . SER A 1 214 ? -15.255 5.902 29.540 1.00 97.94 214 SER A O 1
ATOM 1583 N N . THR A 1 215 ? -13.833 6.269 31.196 1.00 98.62 215 THR A N 1
ATOM 1584 C CA . THR A 1 215 ? -13.302 4.898 31.158 1.00 98.62 215 THR A CA 1
ATOM 1585 C C . THR A 1 215 ? -14.252 3.961 31.913 1.00 98.62 215 THR A C 1
ATOM 1587 O O . THR A 1 215 ? -14.610 4.293 33.053 1.00 98.62 215 THR A O 1
ATOM 1590 N N . PRO A 1 216 ? -14.657 2.812 31.333 1.00 98.62 216 PRO A N 1
ATOM 1591 C CA . PRO A 1 216 ? -15.371 1.764 32.054 1.00 98.62 216 PRO A CA 1
ATOM 1592 C C . PRO A 1 216 ? -14.694 1.403 33.381 1.00 98.62 216 PRO A C 1
ATOM 1594 O O . PRO A 1 216 ? -13.475 1.451 33.523 1.00 98.62 216 PRO A O 1
ATOM 1597 N N . THR A 1 217 ? -15.484 1.024 34.380 1.00 98.38 217 THR A N 1
ATOM 1598 C CA . THR A 1 217 ? -14.972 0.651 35.707 1.00 98.38 217 THR A CA 1
ATOM 1599 C C . THR A 1 217 ? -14.482 -0.791 35.764 1.00 98.38 217 THR A C 1
ATOM 1601 O O . THR A 1 217 ? -13.720 -1.151 36.661 1.00 98.38 217 THR A O 1
ATOM 1604 N N . SER A 1 218 ? -14.917 -1.625 34.822 1.00 98.38 218 SER A N 1
ATOM 1605 C CA . SER A 1 218 ? -14.481 -3.009 34.680 1.00 98.38 218 SER A CA 1
ATOM 1606 C C . SER A 1 218 ? -14.706 -3.508 33.257 1.00 98.38 218 SER A C 1
ATOM 1608 O O . SER A 1 218 ? -15.491 -2.937 32.499 1.00 98.38 218 SER A O 1
ATOM 1610 N N . ILE A 1 219 ? -14.027 -4.601 32.921 1.00 98.44 219 ILE A N 1
ATOM 1611 C CA . ILE A 1 219 ? -14.239 -5.356 31.693 1.00 98.44 219 ILE A CA 1
ATOM 1612 C C . ILE A 1 219 ? -14.219 -6.852 32.008 1.00 98.44 219 ILE A C 1
ATOM 1614 O O . ILE A 1 219 ? -13.495 -7.312 32.891 1.00 98.44 219 ILE A O 1
ATOM 1618 N N . SER A 1 220 ? -15.029 -7.614 31.288 1.00 97.50 220 SER A N 1
ATOM 1619 C CA . SER A 1 220 ? -14.925 -9.072 31.209 1.00 97.50 220 SER A CA 1
ATOM 1620 C C . SER A 1 220 ? -15.328 -9.524 29.812 1.00 97.50 220 SER A C 1
ATOM 1622 O O . SER A 1 220 ? -16.052 -8.801 29.128 1.00 97.50 220 SER A O 1
ATOM 1624 N N . SER A 1 221 ? -14.869 -10.693 29.371 1.00 95.56 221 SER A N 1
ATOM 1625 C CA . SER A 1 221 ? -15.155 -11.199 28.029 1.00 95.56 221 SER A CA 1
ATOM 1626 C C . SER A 1 221 ? -15.741 -12.610 28.041 1.00 95.56 221 SER A C 1
ATOM 1628 O O . SER A 1 221 ? -15.486 -13.420 28.934 1.00 95.56 221 SER A O 1
ATOM 1630 N N . SER A 1 222 ? -16.557 -12.899 27.029 1.00 94.88 222 SER A N 1
ATOM 1631 C CA . SER A 1 222 ? -17.102 -14.223 26.740 1.00 94.88 222 SER A CA 1
ATOM 1632 C C . SER A 1 222 ? -17.239 -14.391 25.225 1.00 94.88 222 SER A C 1
ATOM 1634 O O . SER A 1 222 ? -18.193 -13.906 24.609 1.00 94.88 222 SER A O 1
ATOM 1636 N N . GLY A 1 223 ? -16.242 -15.035 24.610 1.00 95.00 223 GLY A N 1
ATOM 1637 C CA . GLY A 1 223 ? -16.082 -15.016 23.154 1.00 95.00 223 GLY A CA 1
ATOM 1638 C C . GLY A 1 223 ? -15.891 -13.580 22.661 1.00 95.00 223 GLY A C 1
ATOM 1639 O O . GLY A 1 223 ? -15.126 -12.829 23.259 1.00 95.00 223 GLY A O 1
ATOM 1640 N N . ASN A 1 224 ? -16.650 -13.182 21.640 1.00 97.25 224 ASN A N 1
ATOM 1641 C CA . ASN A 1 224 ? -16.581 -11.834 21.061 1.00 97.25 224 ASN A CA 1
ATOM 1642 C C . ASN A 1 224 ? -17.452 -10.808 21.812 1.00 97.25 224 ASN A C 1
ATOM 1644 O O . ASN A 1 224 ? -17.652 -9.700 21.319 1.00 97.25 224 ASN A O 1
ATOM 1648 N N . ASN A 1 225 ? -18.017 -11.180 22.967 1.00 97.94 225 ASN A N 1
ATOM 1649 C CA . ASN A 1 225 ? -18.799 -10.283 23.813 1.00 97.94 225 ASN A CA 1
ATOM 1650 C C . ASN A 1 225 ? -17.929 -9.734 24.943 1.00 97.94 225 ASN A C 1
ATOM 1652 O O . ASN A 1 225 ? -17.362 -10.506 25.716 1.00 97.94 225 ASN A O 1
ATOM 1656 N N . TYR A 1 226 ? -17.894 -8.413 25.079 1.00 98.25 226 TYR A N 1
ATOM 1657 C CA . TYR A 1 226 ? -17.127 -7.681 26.080 1.00 98.25 226 TYR A CA 1
ATOM 1658 C C . TYR A 1 226 ? -18.092 -6.875 26.946 1.00 98.25 226 TYR A C 1
ATOM 1660 O O . TYR A 1 226 ? -18.832 -6.025 26.455 1.00 98.25 226 TYR A O 1
ATOM 1668 N N . ILE A 1 227 ? -18.124 -7.178 28.240 1.00 98.44 227 ILE A N 1
ATOM 1669 C CA . ILE A 1 227 ? -19.035 -6.578 29.211 1.00 98.44 227 ILE A CA 1
ATOM 1670 C C . ILE A 1 227 ? -18.284 -5.478 29.953 1.00 98.44 227 ILE A C 1
ATOM 1672 O O . ILE A 1 227 ? -17.395 -5.765 30.755 1.00 98.44 227 ILE A O 1
ATOM 1676 N N . LEU A 1 228 ? -18.669 -4.234 29.690 1.00 98.69 228 LEU A N 1
ATOM 1677 C CA . LEU A 1 228 ? -18.122 -3.019 30.273 1.00 98.69 228 LEU A CA 1
ATOM 1678 C C . LEU A 1 228 ? -18.971 -2.593 31.471 1.00 98.69 228 LEU A C 1
ATOM 1680 O O . LEU A 1 228 ? -20.160 -2.300 31.325 1.00 98.69 228 LEU A O 1
ATOM 1684 N N . GLY A 1 229 ? -18.369 -2.547 32.655 1.00 98.62 229 GLY A N 1
ATOM 1685 C CA . GLY A 1 229 ? -18.985 -1.941 33.831 1.00 98.62 229 GLY A CA 1
ATOM 1686 C C . GLY A 1 229 ? -18.910 -0.420 33.765 1.00 98.62 229 GLY A C 1
ATOM 1687 O O . GLY A 1 229 ? -17.911 0.139 33.317 1.00 98.62 229 GLY A O 1
ATOM 1688 N N . PHE A 1 230 ? -19.947 0.270 34.228 1.00 98.62 230 PHE A N 1
ATOM 1689 C CA . PHE A 1 230 ? -19.931 1.726 34.359 1.00 98.62 230 PHE A CA 1
ATOM 1690 C C . PHE A 1 230 ? -20.790 2.179 35.542 1.00 98.62 230 PHE A C 1
ATOM 1692 O O . PHE A 1 230 ? -21.511 1.393 36.158 1.00 98.62 230 PHE A O 1
ATOM 1699 N N . ALA A 1 231 ? -20.688 3.461 35.885 1.00 97.88 231 ALA A N 1
ATOM 1700 C CA . ALA A 1 231 ? -21.490 4.073 36.932 1.00 97.88 231 ALA A CA 1
ATOM 1701 C C . ALA A 1 231 ? -22.050 5.414 36.457 1.00 97.88 231 ALA A C 1
ATOM 1703 O O . ALA A 1 231 ? -21.382 6.152 35.728 1.00 97.88 231 ALA A O 1
ATOM 1704 N N . LEU A 1 232 ? -23.267 5.716 36.904 1.00 97.38 232 LEU A N 1
ATOM 1705 C CA . LEU A 1 232 ? -23.942 6.985 36.667 1.00 97.38 232 LEU A CA 1
ATOM 1706 C C . LEU A 1 232 ? -24.034 7.790 37.963 1.00 97.38 232 LEU A C 1
ATOM 1708 O O . LEU A 1 232 ? -24.113 7.225 39.057 1.00 97.38 232 LEU A O 1
ATOM 1712 N N . THR A 1 233 ? -24.085 9.111 37.830 1.00 97.06 233 THR A N 1
ATOM 1713 C CA . THR A 1 233 ? -24.518 10.017 38.894 1.00 97.06 233 THR A CA 1
ATOM 1714 C C . THR A 1 233 ? -25.867 10.633 38.528 1.00 97.06 233 THR A C 1
ATOM 1716 O O . THR A 1 233 ? -26.132 10.924 37.361 1.00 97.06 233 THR A O 1
ATOM 1719 N N . GLY A 1 234 ? -26.740 10.806 39.524 1.00 95.38 234 GLY A N 1
ATOM 1720 C CA . GLY A 1 234 ? -28.141 11.172 39.303 1.00 95.38 234 GLY A CA 1
ATOM 1721 C C . GLY A 1 234 ? -29.040 9.965 39.009 1.00 95.38 234 GLY A C 1
ATOM 1722 O O . GLY A 1 234 ? -28.618 8.815 39.096 1.00 95.38 234 GLY A O 1
ATOM 1723 N N . THR A 1 235 ? -30.314 10.227 38.718 1.00 94.88 235 THR A N 1
ATOM 1724 C CA . THR A 1 235 ? -31.301 9.200 38.342 1.00 94.88 235 THR A CA 1
ATOM 1725 C C . THR A 1 235 ? -31.614 9.345 36.854 1.00 94.88 235 THR A C 1
ATOM 1727 O O . THR A 1 235 ? -32.130 10.401 36.485 1.00 94.88 235 THR A O 1
ATOM 1730 N N . PRO A 1 236 ? -31.314 8.336 36.011 1.00 95.25 236 PRO A N 1
ATOM 1731 C CA . PRO A 1 236 ? -31.633 8.377 34.587 1.00 95.25 236 PRO A CA 1
ATOM 1732 C C . PRO A 1 236 ? -33.125 8.599 34.360 1.00 95.25 236 PRO A C 1
ATOM 1734 O O . PRO A 1 236 ? -33.952 8.010 35.060 1.00 95.25 236 PRO A O 1
ATOM 1737 N N . ASN A 1 237 ? -33.471 9.442 33.392 1.00 96.06 237 ASN A N 1
ATOM 1738 C CA . ASN A 1 237 ? -34.865 9.701 33.029 1.00 96.06 237 ASN A CA 1
ATOM 1739 C C . ASN A 1 237 ? -35.312 8.944 31.766 1.00 96.06 237 ASN A C 1
ATOM 1741 O O . ASN A 1 237 ? -36.459 9.104 31.347 1.00 96.06 237 ASN A O 1
ATOM 1745 N N . GLY A 1 238 ? -34.431 8.125 31.184 1.00 94.06 238 GLY A N 1
ATOM 1746 C CA . GLY A 1 238 ? -34.701 7.315 29.996 1.00 94.06 238 GLY A CA 1
ATOM 1747 C C . GLY A 1 238 ? -34.443 8.044 28.678 1.00 94.06 238 GLY A C 1
ATOM 1748 O O . GLY A 1 238 ? -34.779 7.518 27.622 1.00 94.06 238 GLY A O 1
ATOM 1749 N N . ALA A 1 239 ? -33.878 9.253 28.728 1.00 97.06 239 ALA A N 1
ATOM 1750 C CA . ALA A 1 239 ? -33.418 9.985 27.547 1.00 97.06 239 ALA A CA 1
ATOM 1751 C C . ALA A 1 239 ? -31.884 9.990 27.413 1.00 97.06 239 ALA A C 1
ATOM 1753 O O . ALA A 1 239 ? -31.354 10.667 26.532 1.00 97.06 239 ALA A O 1
ATOM 1754 N N . GLU A 1 240 ? -31.172 9.292 28.300 1.00 98.00 240 GLU A N 1
ATOM 1755 C CA . GLU A 1 240 ? -29.729 9.098 28.216 1.00 98.00 240 GLU A CA 1
ATOM 1756 C C . GLU A 1 240 ? -29.365 8.200 27.024 1.00 98.00 240 GLU A C 1
ATOM 1758 O O . GLU A 1 240 ? -29.974 7.159 26.803 1.00 98.00 240 GLU A O 1
ATOM 1763 N N . VAL A 1 241 ? -28.337 8.584 26.273 1.00 98.12 241 VAL A N 1
ATOM 1764 C CA . VAL A 1 241 ? -27.735 7.762 25.219 1.00 98.12 241 VAL A CA 1
ATOM 1765 C C . VAL A 1 241 ? -26.246 7.659 25.496 1.00 98.12 241 VAL A C 1
ATOM 1767 O O . VAL A 1 241 ? -25.535 8.669 25.462 1.00 98.12 241 VAL A O 1
ATOM 1770 N N . ILE A 1 242 ? -25.771 6.443 25.764 1.00 98.44 242 ILE A N 1
ATOM 1771 C CA . ILE A 1 242 ? -24.351 6.152 25.951 1.00 98.44 242 ILE A CA 1
ATOM 1772 C C . ILE A 1 242 ? -23.760 5.698 24.620 1.00 98.44 242 ILE A C 1
ATOM 1774 O O . ILE A 1 242 ? -24.262 4.763 24.004 1.00 98.44 242 ILE A O 1
ATOM 1778 N N . THR A 1 243 ? -22.674 6.343 24.202 1.00 98.56 243 THR A N 1
ATOM 1779 C CA . THR A 1 243 ? -21.857 5.935 23.054 1.00 98.56 243 THR A CA 1
ATOM 1780 C C . THR A 1 243 ? -20.581 5.261 23.544 1.00 98.56 243 THR A C 1
ATOM 1782 O O . THR A 1 243 ? -19.891 5.801 24.412 1.00 98.56 243 THR A O 1
ATOM 1785 N N . ILE A 1 244 ? -20.263 4.103 22.969 1.00 98.62 244 ILE A N 1
ATOM 1786 C CA . ILE A 1 244 ? -19.073 3.303 23.247 1.00 98.62 244 ILE A CA 1
ATOM 1787 C C . ILE A 1 244 ? -18.046 3.544 22.140 1.00 98.62 244 ILE A C 1
ATOM 1789 O O . ILE A 1 244 ? -18.323 3.317 20.968 1.00 98.62 244 ILE A O 1
ATOM 1793 N N . SER A 1 245 ? -16.840 3.968 22.489 1.00 98.19 245 SER A N 1
ATOM 1794 C CA . SER A 1 245 ? -15.767 4.221 21.530 1.00 98.19 245 SER A CA 1
ATOM 1795 C C . SER A 1 245 ? -14.547 3.375 21.875 1.00 98.19 245 SER A C 1
ATOM 1797 O O . SER A 1 245 ? -14.039 3.512 22.990 1.00 98.19 245 SER A O 1
ATOM 1799 N N . PRO A 1 246 ? -14.025 2.555 20.948 1.00 98.31 246 PRO A N 1
ATOM 1800 C CA . PRO A 1 246 ? -12.649 2.080 21.032 1.00 98.31 246 PRO A CA 1
ATOM 1801 C C . PRO A 1 246 ? -11.691 3.263 21.206 1.00 98.31 246 PRO A C 1
ATOM 1803 O O . PRO A 1 246 ? -11.909 4.336 20.627 1.00 98.31 246 PRO A O 1
ATOM 1806 N N . VAL A 1 247 ? -10.641 3.085 22.005 1.00 98.06 247 VAL A N 1
ATOM 1807 C CA . VAL A 1 247 ? -9.526 4.033 22.049 1.00 98.06 247 VAL A CA 1
ATOM 1808 C C . VAL A 1 247 ? -8.652 3.821 20.814 1.00 98.06 247 VAL A C 1
ATOM 1810 O O . VAL A 1 247 ? -8.439 2.701 20.349 1.00 98.06 247 VAL A O 1
ATOM 1813 N N . ASN A 1 248 ? -8.184 4.926 20.237 1.00 96.38 248 ASN A N 1
ATOM 1814 C CA . ASN A 1 248 ? -7.396 4.899 19.013 1.00 96.38 248 ASN A CA 1
ATOM 1815 C C . ASN A 1 248 ? -6.114 4.073 19.198 1.00 96.38 248 ASN A C 1
ATOM 1817 O O . ASN A 1 248 ? -5.323 4.378 20.090 1.00 96.38 248 ASN A O 1
ATOM 1821 N N . ASN A 1 249 ? -5.875 3.110 18.302 1.00 94.50 249 ASN A N 1
ATOM 1822 C CA . ASN A 1 249 ? -4.739 2.181 18.360 1.00 94.50 249 ASN A CA 1
ATOM 1823 C C . ASN A 1 249 ? -4.666 1.364 19.662 1.00 94.50 249 ASN A C 1
ATOM 1825 O O . ASN A 1 249 ? -3.572 1.144 20.180 1.00 94.50 249 ASN A O 1
ATOM 1829 N N . SER A 1 250 ? -5.811 0.929 20.191 1.00 96.75 250 SER A N 1
ATOM 1830 C CA . SER A 1 250 ? -5.860 0.099 21.406 1.00 96.75 250 SER A CA 1
ATOM 1831 C C . SER A 1 250 ? -6.510 -1.266 21.208 1.00 96.75 250 SER A C 1
ATOM 1833 O O . SER A 1 250 ? -6.380 -2.114 22.076 1.00 96.75 250 SER A O 1
ATOM 1835 N N . ILE A 1 251 ? -7.221 -1.500 20.102 1.00 98.25 251 ILE A N 1
ATOM 1836 C CA . ILE A 1 251 ? -7.930 -2.761 19.858 1.00 98.25 251 ILE A CA 1
ATOM 1837 C C . ILE A 1 251 ? -7.603 -3.244 18.447 1.00 98.25 251 ILE A C 1
ATOM 1839 O O . ILE A 1 251 ? -7.751 -2.484 17.488 1.00 98.25 251 ILE A O 1
ATOM 1843 N N . PHE A 1 252 ? -7.181 -4.501 18.328 1.00 97.19 252 PHE A N 1
ATOM 1844 C CA . PHE A 1 252 ? -6.711 -5.119 17.088 1.00 97.19 252 PHE A CA 1
ATOM 1845 C C . PHE A 1 252 ? -7.263 -6.538 16.930 1.00 97.19 252 PHE A C 1
ATOM 1847 O O . PHE A 1 252 ? -7.593 -7.182 17.925 1.00 97.19 252 PHE A O 1
ATOM 1854 N N . ASP A 1 253 ? -7.331 -7.056 15.708 1.00 95.19 253 ASP A N 1
ATOM 1855 C CA . ASP A 1 253 ? -7.515 -8.496 15.483 1.00 95.19 253 ASP A CA 1
ATOM 1856 C C . ASP A 1 253 ? -6.206 -9.291 15.656 1.00 95.19 253 ASP A C 1
ATOM 1858 O O . ASP A 1 253 ? -5.162 -8.773 16.058 1.00 95.19 253 ASP A O 1
ATOM 1862 N N . SER A 1 254 ? -6.262 -10.588 15.343 1.00 91.06 254 SER A N 1
ATOM 1863 C CA . SER A 1 254 ? -5.102 -11.483 15.432 1.00 91.06 254 SER A CA 1
ATOM 1864 C C . SER A 1 254 ? -4.000 -11.233 14.392 1.00 91.06 254 SER A C 1
ATOM 1866 O O . SER A 1 254 ? -2.901 -11.764 14.556 1.00 91.06 254 SER A O 1
ATOM 1868 N N . VAL A 1 255 ? -4.270 -10.459 13.334 1.00 89.94 255 VAL A N 1
ATOM 1869 C CA . VAL A 1 255 ? -3.308 -10.155 12.259 1.00 89.94 255 VAL A CA 1
ATOM 1870 C C . VAL A 1 255 ? -2.822 -8.700 12.281 1.00 89.94 255 VAL A C 1
ATOM 1872 O O . VAL A 1 255 ? -1.901 -8.353 11.541 1.00 89.94 255 VAL A O 1
ATOM 1875 N N . GLY A 1 256 ? -3.376 -7.872 13.168 1.00 91.62 256 GLY A N 1
ATOM 1876 C CA . GLY A 1 256 ? -2.972 -6.496 13.424 1.00 91.62 256 GLY A CA 1
ATOM 1877 C C . GLY A 1 256 ? -3.846 -5.423 12.772 1.00 91.62 256 GLY A C 1
ATOM 1878 O O . GLY A 1 256 ? -3.417 -4.267 12.754 1.00 91.62 256 GLY A O 1
ATOM 1879 N N . ASN A 1 257 ? -5.040 -5.741 12.255 1.00 93.25 257 ASN A N 1
ATOM 1880 C CA . ASN A 1 257 ? -5.966 -4.702 11.800 1.00 93.25 257 ASN A CA 1
ATOM 1881 C C . ASN A 1 257 ? -6.553 -3.967 13.009 1.00 93.25 257 ASN A C 1
ATOM 1883 O O . ASN A 1 257 ? -7.120 -4.578 13.916 1.00 93.25 257 ASN A O 1
ATOM 1887 N N . THR A 1 258 ? -6.418 -2.642 13.023 1.00 96.50 258 THR A N 1
ATOM 1888 C CA . THR A 1 258 ? -6.891 -1.785 14.117 1.00 96.50 258 THR A CA 1
ATOM 1889 C C . THR A 1 258 ? -8.387 -1.526 14.006 1.00 96.50 258 THR A C 1
ATOM 1891 O O . THR A 1 258 ? -8.877 -1.122 12.954 1.00 96.50 258 THR A O 1
ATOM 1894 N N . VAL A 1 259 ? -9.108 -1.666 15.116 1.00 97.75 259 VAL A N 1
ATOM 1895 C CA . VAL A 1 259 ? -10.512 -1.259 15.215 1.00 97.75 259 VAL A CA 1
ATOM 1896 C C . VAL A 1 259 ? -10.632 0.259 15.137 1.00 97.75 259 VAL A C 1
ATOM 1898 O O . VAL A 1 259 ? -10.006 0.997 15.899 1.00 97.75 259 VAL A O 1
ATOM 1901 N N . GLU A 1 260 ? -11.508 0.728 14.255 1.00 97.19 260 GLU A N 1
ATOM 1902 C CA . GLU A 1 260 ? -11.790 2.152 14.099 1.00 97.19 260 GLU A CA 1
ATOM 1903 C C . GLU A 1 260 ? -12.507 2.745 15.319 1.00 97.19 260 GLU A C 1
ATOM 1905 O O . GLU A 1 260 ? -13.397 2.135 15.915 1.00 97.19 260 GLU A O 1
ATOM 1910 N N . VAL A 1 261 ? -12.184 3.995 15.650 1.00 96.88 261 VAL A N 1
ATOM 1911 C CA . VAL A 1 261 ? -12.838 4.738 16.744 1.00 96.88 261 VAL A CA 1
ATOM 1912 C C . VAL A 1 261 ? -14.326 4.963 16.439 1.00 96.88 261 VAL A C 1
ATOM 1914 O O . VAL A 1 261 ? -15.178 4.884 17.324 1.00 96.88 261 VAL A O 1
ATOM 1917 N N . SER A 1 262 ? -14.653 5.226 15.170 1.00 94.75 262 SER A N 1
ATOM 1918 C CA . SER A 1 262 ? -16.029 5.417 14.713 1.00 94.75 262 SER A CA 1
ATOM 1919 C C . SER A 1 262 ? -16.687 4.072 14.428 1.00 94.75 262 SER A C 1
ATOM 1921 O O . SER A 1 262 ? -16.235 3.324 13.567 1.00 94.75 262 SER A O 1
ATOM 1923 N N . GLN A 1 263 ? -17.794 3.793 15.109 1.00 97.69 263 GLN A N 1
ATOM 1924 C CA . GLN A 1 263 ? -18.535 2.536 15.010 1.00 97.69 263 GLN A CA 1
ATOM 1925 C C . GLN A 1 263 ? -20.028 2.820 14.804 1.00 97.69 263 GLN A C 1
ATOM 1927 O O . GLN A 1 263 ? -20.513 3.881 15.186 1.00 97.69 263 GLN A O 1
ATOM 1932 N N . ASN A 1 264 ? -20.755 1.884 14.185 1.00 95.12 264 ASN A N 1
ATOM 1933 C CA . ASN A 1 264 ? -22.177 2.074 13.857 1.00 95.12 264 ASN A CA 1
ATOM 1934 C C . ASN A 1 264 ? -23.128 1.514 14.926 1.00 95.12 264 ASN A C 1
ATOM 1936 O O . ASN A 1 264 ? -24.167 2.107 15.195 1.00 95.12 264 ASN A O 1
ATOM 1940 N N . ASN A 1 265 ? -22.790 0.377 15.542 1.00 96.50 265 ASN A N 1
ATOM 1941 C CA . ASN A 1 265 ? -23.653 -0.311 16.513 1.00 96.50 265 ASN A CA 1
ATOM 1942 C C . ASN A 1 265 ? -23.128 -0.141 17.941 1.00 96.50 265 ASN A C 1
ATOM 1944 O O . ASN A 1 265 ? -23.000 -1.110 18.682 1.00 96.50 265 ASN A O 1
ATOM 1948 N N . ASN A 1 266 ? -22.748 1.086 18.291 1.00 97.69 266 ASN A N 1
ATOM 1949 C CA . ASN A 1 266 ? -22.025 1.413 19.517 1.00 97.69 266 ASN A CA 1
ATOM 1950 C C . ASN A 1 266 ? -22.798 2.374 20.429 1.00 97.69 266 ASN A C 1
ATOM 1952 O O . ASN A 1 266 ? -22.186 3.144 21.166 1.00 97.69 266 ASN A O 1
ATOM 1956 N N . THR A 1 267 ? -24.128 2.367 20.363 1.00 97.81 267 THR A N 1
ATOM 1957 C CA . THR A 1 267 ? -24.972 3.203 21.220 1.00 97.81 267 THR A CA 1
ATOM 1958 C C . THR A 1 267 ? -26.007 2.366 21.958 1.00 97.81 267 THR A C 1
ATOM 1960 O O . THR A 1 267 ? -26.513 1.368 21.444 1.00 97.81 267 THR A O 1
ATOM 1963 N N . VAL A 1 268 ? -26.303 2.764 23.193 1.00 97.56 268 VAL A N 1
ATOM 1964 C CA . VAL A 1 268 ? -27.348 2.173 24.039 1.00 97.56 268 VAL A CA 1
ATOM 1965 C C . VAL A 1 268 ? -28.120 3.285 24.748 1.00 97.56 268 VAL A C 1
ATOM 1967 O O . VAL A 1 268 ? -27.554 4.346 25.021 1.00 97.56 268 VAL A O 1
ATOM 1970 N N . SER A 1 269 ? -29.395 3.039 25.043 1.00 94.00 269 SER A N 1
ATOM 1971 C CA . SER A 1 269 ? -30.316 3.968 25.714 1.00 94.00 269 SER A CA 1
ATOM 1972 C C . SER A 1 269 ? -31.116 3.261 26.794 1.00 94.00 269 SER A C 1
ATOM 1974 O O . SER A 1 269 ? -31.585 2.143 26.470 1.00 94.00 269 SER A O 1
#

Radius of gyration: 28.01 Å; chains: 1; bounding box: 68×43×74 Å